Protein AF-A0A412DDD0-F1 (afdb_monomer)

Structure (mmCIF, N/CA/C/O backbone):
data_AF-A0A412DDD0-F1
#
_entry.id   AF-A0A412DDD0-F1
#
loop_
_atom_site.group_PDB
_atom_site.id
_atom_site.type_symbol
_atom_site.label_atom_id
_atom_site.label_alt_id
_atom_site.label_comp_id
_atom_site.label_asym_id
_atom_site.label_entity_id
_atom_site.label_seq_id
_atom_site.pdbx_PDB_ins_code
_atom_site.Cartn_x
_atom_site.Cartn_y
_atom_site.Cartn_z
_atom_site.occupancy
_atom_site.B_iso_or_equiv
_atom_site.auth_seq_id
_atom_site.auth_comp_id
_atom_site.auth_asym_id
_atom_site.auth_atom_id
_atom_site.pdbx_PDB_model_num
ATOM 1 N N . MET A 1 1 ? -7.665 10.864 29.133 1.00 60.38 1 MET A N 1
ATOM 2 C CA . MET A 1 1 ? -7.792 9.431 29.488 1.00 60.38 1 MET A CA 1
ATOM 3 C C . MET A 1 1 ? -9.131 8.793 29.105 1.00 60.38 1 MET A C 1
ATOM 5 O O . MET A 1 1 ? -9.095 7.724 28.511 1.00 60.38 1 MET A O 1
ATOM 9 N N . ASP A 1 2 ? -10.292 9.419 29.337 1.00 82.56 2 ASP A N 1
ATOM 10 C CA . ASP A 1 2 ? -11.601 8.777 29.057 1.00 82.56 2 ASP A CA 1
ATOM 11 C C . ASP A 1 2 ? -11.844 8.321 27.612 1.00 82.56 2 ASP A C 1
ATOM 13 O O . ASP A 1 2 ? -12.465 7.280 27.392 1.00 82.56 2 ASP A O 1
ATOM 17 N N . ILE A 1 3 ? -11.364 9.082 26.621 1.00 84.19 3 ILE A N 1
ATOM 18 C CA . ILE A 1 3 ? -11.463 8.693 25.205 1.00 84.19 3 ILE A CA 1
ATOM 19 C C . ILE A 1 3 ? -10.657 7.431 24.925 1.00 84.19 3 ILE A C 1
ATOM 21 O O . ILE A 1 3 ? -11.185 6.517 24.308 1.00 84.19 3 ILE A O 1
ATOM 25 N N . LEU A 1 4 ? -9.430 7.342 25.439 1.00 87.12 4 LEU A N 1
ATOM 26 C CA . LEU A 1 4 ? -8.540 6.211 25.199 1.00 87.12 4 LEU A CA 1
ATOM 27 C C . LEU A 1 4 ? -9.128 4.915 25.772 1.00 87.12 4 LEU A C 1
ATOM 29 O O . LEU A 1 4 ? -9.184 3.903 25.081 1.00 87.12 4 LEU A O 1
ATOM 33 N N . LYS A 1 5 ? -9.663 4.971 27.000 1.00 88.69 5 LYS A N 1
ATOM 34 C CA . LYS A 1 5 ? -10.304 3.822 27.657 1.00 88.69 5 LYS A CA 1
ATOM 35 C C . LYS A 1 5 ? -11.548 3.344 26.901 1.00 88.69 5 LYS A C 1
ATOM 37 O O . LYS A 1 5 ? -11.733 2.144 26.714 1.00 88.69 5 LYS A O 1
ATOM 42 N N . LYS A 1 6 ? -12.402 4.271 26.449 1.00 88.44 6 LYS A N 1
ATOM 43 C CA . LYS A 1 6 ? -13.604 3.934 25.665 1.00 88.44 6 LYS A CA 1
ATOM 44 C C . LYS A 1 6 ? -13.240 3.394 24.285 1.00 88.44 6 LYS A C 1
ATOM 46 O O . LYS A 1 6 ? -13.781 2.368 23.890 1.00 88.44 6 LYS A O 1
ATOM 51 N N . LEU A 1 7 ? -12.323 4.059 23.585 1.00 89.69 7 LEU A N 1
ATOM 52 C CA . LEU A 1 7 ? -11.859 3.662 22.259 1.00 89.69 7 LEU A CA 1
ATOM 53 C C . LEU A 1 7 ? -11.236 2.266 22.298 1.00 89.69 7 LEU A C 1
ATOM 55 O O . LEU A 1 7 ? -11.642 1.418 21.518 1.00 89.69 7 LEU A O 1
ATOM 59 N N . SER A 1 8 ? -10.348 1.998 23.259 1.00 90.88 8 SER A N 1
ATOM 60 C CA . SER A 1 8 ? -9.740 0.677 23.456 1.00 90.88 8 SER A CA 1
ATOM 61 C C . SER A 1 8 ? -10.787 -0.404 23.748 1.00 90.88 8 SER A C 1
ATOM 63 O O . SER A 1 8 ? -10.778 -1.451 23.105 1.00 90.88 8 SER A O 1
ATOM 65 N N . LYS A 1 9 ? -11.754 -0.138 24.639 1.00 91.94 9 LYS A N 1
ATOM 66 C CA . LYS A 1 9 ? -12.831 -1.096 24.934 1.00 91.94 9 LYS A CA 1
ATOM 67 C C . LYS A 1 9 ? -13.661 -1.433 23.693 1.00 91.94 9 LYS A C 1
ATOM 69 O O . LYS A 1 9 ? -13.919 -2.605 23.439 1.00 91.94 9 LYS A O 1
ATOM 74 N N . TYR A 1 10 ? -14.099 -0.420 22.943 1.00 90.19 10 TYR A N 1
ATOM 75 C CA . TYR A 1 10 ? -14.884 -0.650 21.730 1.00 90.19 10 TYR A CA 1
ATOM 76 C C . TYR A 1 10 ? -14.056 -1.332 20.644 1.00 90.19 10 TYR A C 1
ATOM 78 O O . TYR A 1 10 ? -14.578 -2.227 19.996 1.00 90.19 10 TYR A O 1
ATOM 86 N N . PHE A 1 11 ? -12.779 -0.972 20.513 1.00 92.12 11 PHE A N 1
ATOM 87 C CA . PHE A 1 11 ? -11.848 -1.582 19.571 1.00 92.12 11 PHE A CA 1
ATOM 88 C C . PHE A 1 11 ? -11.669 -3.079 19.815 1.00 92.12 11 PHE A C 1
ATOM 90 O O . PHE A 1 11 ? -11.776 -3.847 18.873 1.00 92.12 11 PHE A O 1
ATOM 97 N N . ILE A 1 12 ? -11.469 -3.521 21.061 1.00 92.50 12 ILE A N 1
ATOM 98 C CA . ILE A 1 12 ? -11.308 -4.955 21.364 1.00 92.50 12 ILE A CA 1
ATOM 99 C C . ILE A 1 12 ? -12.557 -5.747 20.949 1.00 92.50 12 ILE A C 1
ATOM 101 O O . ILE A 1 12 ? -12.449 -6.806 20.336 1.00 92.50 12 ILE A O 1
ATOM 105 N N . ILE A 1 13 ? -13.746 -5.213 21.246 1.00 89.44 13 ILE A N 1
ATOM 106 C CA . ILE A 1 13 ? -15.019 -5.863 20.908 1.00 89.44 13 ILE A CA 1
ATOM 107 C C . ILE A 1 13 ? -15.214 -5.908 19.387 1.00 89.44 13 ILE A C 1
ATOM 109 O O . ILE A 1 13 ? -15.541 -6.959 18.840 1.00 89.44 13 ILE A O 1
ATOM 113 N N . THR A 1 14 ? -15.014 -4.783 18.693 1.00 88.12 14 THR A N 1
ATOM 114 C CA . THR A 1 14 ? -15.200 -4.717 17.237 1.00 88.12 14 THR A CA 1
ATOM 115 C C . THR A 1 14 ? -14.151 -5.538 16.501 1.00 88.12 14 THR A C 1
ATOM 117 O O . THR A 1 14 ? -14.492 -6.188 15.520 1.00 88.12 14 THR A O 1
ATOM 120 N N . LEU A 1 15 ? -12.908 -5.571 16.984 1.00 91.19 15 LEU A N 1
ATOM 121 C CA . LEU A 1 15 ? -11.837 -6.386 16.422 1.00 91.19 15 LEU A CA 1
ATOM 122 C C . LEU A 1 15 ? -12.179 -7.872 16.488 1.00 91.19 15 LEU A C 1
ATOM 124 O O . LEU A 1 15 ? -12.054 -8.546 15.475 1.00 91.19 15 LEU A O 1
ATOM 128 N N . ALA A 1 16 ? -12.651 -8.372 17.634 1.00 89.94 16 ALA A N 1
ATOM 129 C CA . ALA A 1 16 ? -13.013 -9.781 17.777 1.00 89.94 16 ALA A CA 1
ATOM 130 C C . ALA A 1 16 ? -14.110 -10.195 16.781 1.00 89.94 16 ALA A C 1
ATOM 132 O O . ALA A 1 16 ? -13.972 -11.203 16.092 1.00 89.94 16 ALA A O 1
ATOM 133 N N . ILE A 1 17 ? -15.166 -9.384 16.656 1.00 85.94 17 ILE A N 1
ATOM 134 C CA . ILE A 1 17 ? -16.273 -9.650 15.725 1.00 85.94 17 ILE A CA 1
ATOM 135 C C . ILE A 1 17 ? -15.779 -9.597 14.275 1.00 85.94 17 ILE A C 1
ATOM 137 O O . ILE A 1 17 ? -15.996 -10.536 13.512 1.00 85.94 17 ILE A O 1
ATOM 141 N N . MET A 1 18 ? -15.081 -8.520 13.901 1.00 84.81 18 MET A N 1
ATOM 142 C CA . MET A 1 18 ? -14.591 -8.335 12.535 1.00 84.81 18 MET A CA 1
ATOM 143 C C . MET A 1 18 ? -13.587 -9.411 12.142 1.00 84.81 18 MET A C 1
ATOM 145 O O . MET A 1 18 ? -13.627 -9.869 11.005 1.00 84.81 18 MET A O 1
ATOM 149 N N . PHE A 1 19 ? -12.734 -9.845 13.068 1.00 85.38 19 PHE A N 1
ATOM 150 C CA . PHE A 1 19 ? -11.767 -10.905 12.825 1.00 85.38 19 PHE A CA 1
ATOM 151 C C . PHE A 1 19 ? -12.454 -12.233 12.521 1.00 85.38 19 PHE A C 1
ATOM 153 O O . PHE A 1 19 ? -12.157 -12.837 11.495 1.00 85.38 19 PHE A O 1
ATOM 160 N N . VAL A 1 20 ? -13.422 -12.650 13.345 1.00 84.56 20 VAL A N 1
ATOM 161 C CA . VAL A 1 20 ? -14.168 -13.897 13.116 1.00 84.56 20 VAL A CA 1
ATOM 162 C C . VAL A 1 20 ? -14.930 -13.840 11.791 1.00 84.56 20 VAL A C 1
ATOM 164 O O . VAL A 1 20 ? -14.813 -14.759 10.984 1.00 84.56 20 VAL A O 1
ATOM 167 N N . CYS A 1 21 ? -15.653 -12.749 11.519 1.00 79.06 21 CYS A N 1
ATOM 168 C CA . CYS A 1 21 ? -16.382 -12.594 10.258 1.00 79.06 21 CYS A CA 1
ATOM 169 C C . CYS A 1 21 ? -15.445 -12.609 9.042 1.00 79.06 21 CYS A C 1
ATOM 171 O O . CYS A 1 21 ? -15.710 -1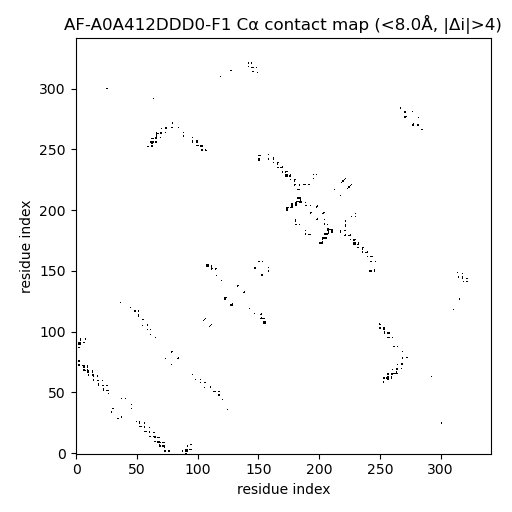3.315 8.071 1.00 79.06 21 CYS A O 1
ATOM 173 N N . SER A 1 22 ? -14.337 -11.865 9.103 1.00 76.75 22 SER A N 1
ATOM 174 C CA . SER A 1 22 ? -13.354 -11.792 8.016 1.00 76.75 22 SER A CA 1
ATOM 175 C C . SER A 1 22 ? -12.700 -13.145 7.764 1.00 76.75 22 SER A C 1
ATOM 177 O O . SER A 1 22 ? -12.549 -13.550 6.614 1.00 76.75 22 SER A O 1
ATOM 179 N N . PHE A 1 23 ? -12.349 -13.857 8.834 1.00 79.00 23 PHE A N 1
ATOM 180 C CA . PHE A 1 23 ? -11.727 -15.169 8.757 1.00 79.00 23 PHE A CA 1
ATOM 181 C C . PHE A 1 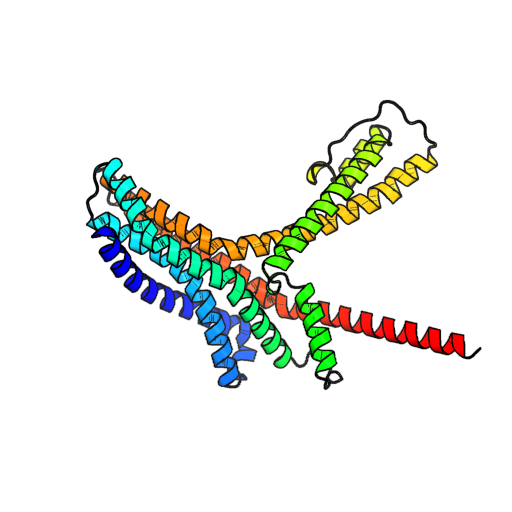23 ? -12.667 -16.204 8.135 1.00 79.00 23 PHE A C 1
ATOM 183 O O . PHE A 1 23 ? -12.265 -16.891 7.204 1.00 79.00 23 PHE A O 1
ATOM 190 N N . VAL A 1 24 ? -13.931 -16.271 8.569 1.00 79.81 24 VAL A N 1
ATOM 191 C CA . VAL A 1 24 ? -14.921 -17.202 7.998 1.00 79.81 24 VAL A CA 1
ATOM 192 C C . VAL A 1 24 ? -15.129 -16.946 6.503 1.00 79.81 24 VAL A C 1
ATOM 194 O O . VAL A 1 24 ? -15.133 -17.892 5.720 1.00 79.81 24 VAL A O 1
ATOM 197 N N . VAL A 1 25 ? -15.243 -15.680 6.087 1.00 74.94 25 VAL A N 1
ATOM 198 C CA . VAL A 1 25 ? -15.395 -15.322 4.665 1.00 74.94 25 VAL A CA 1
ATOM 199 C C . VAL A 1 25 ? -14.156 -15.700 3.852 1.00 74.94 25 VAL A C 1
ATOM 201 O O . VAL A 1 25 ? -14.290 -16.193 2.733 1.00 74.94 25 VAL A O 1
ATOM 204 N N . LEU A 1 26 ? -12.956 -15.471 4.394 1.00 71.69 26 LEU A N 1
ATOM 205 C CA . LEU A 1 26 ? -11.709 -15.871 3.743 1.00 71.69 26 LEU A CA 1
ATOM 206 C C . LEU A 1 26 ? -11.630 -17.389 3.597 1.00 71.69 26 LEU A C 1
ATOM 208 O O . LEU A 1 26 ? -11.338 -17.853 2.503 1.00 71.69 26 LEU A O 1
ATOM 212 N N . VAL A 1 27 ? -11.948 -18.150 4.646 1.00 74.62 27 VAL A N 1
ATOM 213 C CA . VAL A 1 27 ? -11.945 -19.619 4.616 1.00 74.62 27 VAL A CA 1
ATOM 214 C C . VAL A 1 27 ? -12.963 -20.167 3.615 1.00 74.62 27 VAL A C 1
ATOM 216 O O . VAL A 1 27 ? -12.589 -20.997 2.795 1.00 74.62 27 VAL A O 1
ATOM 219 N N . ASP A 1 28 ? -14.211 -19.684 3.617 1.00 71.94 28 ASP A N 1
ATOM 220 C CA . ASP A 1 28 ? -15.244 -20.120 2.658 1.00 71.94 28 ASP A CA 1
ATOM 221 C C . ASP A 1 28 ? -14.821 -19.855 1.207 1.00 71.94 28 ASP A C 1
ATOM 223 O O . ASP A 1 28 ? -14.898 -20.734 0.346 1.00 71.94 28 ASP A O 1
ATOM 227 N N . LYS A 1 29 ? -14.317 -18.648 0.929 1.00 66.69 29 LYS A N 1
ATOM 228 C CA . LYS A 1 29 ? -13.834 -18.304 -0.411 1.00 66.69 29 LYS A CA 1
ATOM 229 C C . LYS A 1 29 ? -12.614 -19.127 -0.811 1.00 66.69 29 LYS A C 1
ATOM 231 O O . LYS A 1 29 ? -12.527 -19.531 -1.966 1.00 66.69 29 LYS A O 1
ATOM 236 N N . PHE A 1 30 ? -11.699 -19.394 0.117 1.00 65.94 30 PHE A N 1
ATOM 237 C CA . PHE A 1 30 ? -10.539 -20.243 -0.145 1.00 65.94 30 PHE A CA 1
ATOM 238 C C . PHE A 1 30 ? -10.936 -21.681 -0.446 1.00 65.94 30 PHE A C 1
ATOM 240 O O . PHE A 1 30 ? -10.489 -22.232 -1.448 1.00 65.94 30 PHE A O 1
ATOM 247 N N . HIS A 1 31 ? -11.827 -22.257 0.358 1.00 67.88 31 HIS A N 1
ATOM 248 C CA . HIS A 1 31 ? -12.319 -23.613 0.154 1.00 67.88 31 HIS A CA 1
ATOM 249 C C . HIS A 1 31 ? -12.984 -23.780 -1.223 1.00 67.88 31 HIS A C 1
ATOM 251 O O . HIS A 1 31 ? -12.801 -24.799 -1.877 1.00 67.88 31 HIS A O 1
ATOM 257 N N . LYS A 1 32 ? -13.670 -22.745 -1.727 1.00 66.94 32 LYS A N 1
ATOM 258 C CA . LYS A 1 32 ? -14.250 -22.741 -3.084 1.00 66.94 32 LYS A CA 1
ATOM 259 C C . LYS A 1 32 ? -13.220 -22.691 -4.216 1.00 66.94 32 LYS A C 1
ATOM 261 O O . LYS A 1 32 ? -13.525 -23.131 -5.319 1.00 66.94 32 LYS A O 1
ATOM 266 N N . ILE A 1 33 ? -12.042 -22.114 -3.988 1.00 63.19 33 ILE A N 1
ATOM 267 C CA . ILE A 1 33 ? -11.000 -21.951 -5.018 1.00 63.19 33 ILE A CA 1
ATOM 268 C C . ILE A 1 33 ? -10.045 -23.143 -5.034 1.00 63.19 33 ILE A C 1
ATOM 270 O O . ILE A 1 33 ? -9.558 -23.526 -6.093 1.00 63.19 33 ILE A O 1
ATOM 274 N N . GLU A 1 34 ? -9.771 -23.709 -3.863 1.00 61.00 34 GLU A N 1
ATOM 275 C CA . GLU A 1 34 ? -8.776 -24.761 -3.649 1.00 61.00 34 GLU A CA 1
ATOM 276 C C . GLU A 1 34 ? -9.429 -26.072 -3.186 1.00 61.00 34 GLU A C 1
ATOM 278 O O . GLU A 1 34 ? -8.826 -26.828 -2.427 1.00 61.00 34 GLU A O 1
ATOM 283 N N . TYR A 1 35 ? -10.658 -26.334 -3.649 1.00 55.06 35 TYR A N 1
ATOM 284 C CA . TYR A 1 35 ? -11.477 -27.486 -3.252 1.00 55.06 35 TYR A CA 1
ATOM 285 C C . TYR A 1 35 ? -10.712 -28.818 -3.370 1.00 55.06 35 TYR A C 1
ATOM 287 O O . TYR A 1 35 ? -10.656 -29.575 -2.407 1.00 55.06 35 TYR A O 1
ATOM 295 N N . ASP A 1 36 ? -10.000 -29.032 -4.482 1.00 54.03 36 ASP A N 1
ATOM 296 C CA . ASP A 1 36 ? -9.213 -30.253 -4.729 1.00 54.03 36 ASP A CA 1
ATOM 297 C C . ASP A 1 36 ? -7.928 -30.362 -3.881 1.00 54.03 36 ASP A C 1
ATOM 299 O O . ASP A 1 36 ? -7.356 -31.442 -3.750 1.00 54.03 36 ASP A O 1
ATOM 303 N N . VAL A 1 37 ? -7.443 -29.254 -3.308 1.00 53.94 37 VAL A N 1
ATOM 304 C CA . VAL A 1 37 ? -6.172 -29.198 -2.556 1.00 53.94 37 VAL A CA 1
ATOM 305 C C . VAL A 1 37 ? -6.408 -29.337 -1.051 1.00 53.94 37 VAL A C 1
ATOM 307 O O . VAL A 1 37 ? -5.563 -29.883 -0.343 1.00 53.94 37 VAL A O 1
ATOM 310 N N . PHE A 1 38 ? -7.548 -28.858 -0.545 1.00 52.50 38 PHE A N 1
ATOM 311 C CA . PHE A 1 38 ? -7.829 -28.817 0.893 1.00 52.50 38 PHE A CA 1
ATOM 312 C C . PHE A 1 38 ? -8.138 -30.192 1.499 1.00 52.50 38 PHE A C 1
ATOM 314 O O . PHE A 1 38 ? -7.701 -30.457 2.618 1.00 52.50 38 PHE A O 1
ATOM 321 N N . ASP A 1 39 ? -8.830 -31.071 0.769 1.00 52.91 39 ASP A N 1
ATOM 322 C CA . ASP A 1 39 ? -9.224 -32.398 1.274 1.00 52.91 39 ASP A CA 1
ATOM 323 C C . ASP A 1 39 ? -8.063 -33.410 1.300 1.00 52.91 39 ASP A C 1
ATOM 325 O O . ASP A 1 39 ? -8.120 -34.410 2.015 1.00 52.91 39 ASP A O 1
ATOM 329 N N . VAL A 1 40 ? -6.979 -33.135 0.567 1.00 57.06 40 VAL A N 1
ATOM 330 C CA . VAL A 1 40 ? -5.786 -34.001 0.467 1.00 57.06 40 VAL A CA 1
ATOM 331 C C . VAL A 1 40 ? -4.639 -33.497 1.363 1.00 57.06 40 VAL A C 1
ATOM 333 O O . VAL A 1 40 ? -3.572 -34.105 1.450 1.00 57.06 40 VAL A O 1
ATOM 336 N N . LEU A 1 41 ? -4.833 -32.372 2.059 1.00 61.19 41 LEU A N 1
ATOM 337 C CA . LEU A 1 41 ? -3.765 -31.694 2.781 1.00 61.19 41 LEU A CA 1
ATOM 338 C C . LEU A 1 41 ? -3.490 -32.302 4.160 1.00 61.19 41 LEU A C 1
ATOM 340 O O . LEU A 1 41 ? -4.363 -32.342 5.023 1.00 61.19 41 LEU A O 1
ATOM 344 N N . GLU A 1 42 ? -2.234 -32.674 4.421 1.00 67.62 42 GLU A N 1
ATOM 345 C CA . GLU A 1 42 ? -1.788 -33.058 5.765 1.00 67.62 42 GLU A CA 1
ATOM 346 C C . GLU A 1 42 ? -2.135 -31.977 6.803 1.00 67.62 42 GLU A C 1
ATOM 348 O O . GLU A 1 42 ? -1.920 -30.780 6.579 1.00 67.62 42 GLU A O 1
ATOM 353 N N . THR A 1 43 ? -2.589 -32.398 7.987 1.00 70.25 43 THR A N 1
ATOM 354 C CA . THR A 1 43 ? -3.082 -31.526 9.069 1.00 70.25 43 THR A CA 1
ATOM 355 C C . THR A 1 43 ? -2.118 -30.386 9.419 1.00 70.25 43 THR A C 1
ATOM 357 O O . THR A 1 43 ? -2.536 -29.260 9.692 1.00 70.25 43 THR A O 1
ATOM 360 N N . TYR A 1 44 ? -0.808 -30.646 9.371 1.00 71.38 44 TYR A N 1
ATOM 361 C CA . TYR A 1 44 ? 0.230 -29.643 9.614 1.00 71.38 44 TYR A CA 1
ATOM 362 C C . TYR A 1 44 ? 0.300 -28.568 8.518 1.00 71.38 44 TYR A C 1
ATOM 364 O O . TYR A 1 44 ? 0.441 -27.378 8.819 1.00 71.38 44 TYR A O 1
ATOM 372 N N . LYS A 1 45 ? 0.180 -28.964 7.246 1.00 69.75 45 LYS A N 1
ATOM 373 C CA . LYS A 1 45 ? 0.160 -28.035 6.112 1.00 69.75 45 LYS A CA 1
ATOM 374 C C . LYS A 1 45 ? -1.126 -27.209 6.155 1.00 69.75 45 LYS A C 1
ATOM 376 O O . LYS A 1 45 ? -1.035 -25.987 6.117 1.00 69.75 45 LYS A O 1
ATOM 381 N N . ALA A 1 46 ? -2.284 -27.826 6.393 1.00 70.75 46 ALA A N 1
ATOM 382 C CA . ALA A 1 46 ? -3.552 -27.109 6.568 1.00 70.75 46 ALA A CA 1
ATOM 383 C C . ALA A 1 46 ? -3.485 -26.048 7.682 1.00 70.75 46 ALA A C 1
ATOM 385 O O . ALA A 1 46 ? -3.888 -24.901 7.477 1.00 70.75 46 ALA A O 1
ATOM 386 N N . LEU A 1 47 ? -2.888 -26.376 8.834 1.00 74.56 47 LEU A N 1
ATOM 387 C CA . LEU A 1 47 ? -2.706 -25.422 9.933 1.00 74.56 47 LEU A CA 1
ATOM 388 C C . LEU A 1 47 ? -1.854 -24.208 9.523 1.00 74.56 47 LEU A C 1
ATOM 390 O O . LEU A 1 47 ? -2.195 -23.073 9.864 1.00 74.56 47 LEU A O 1
ATOM 394 N N . LYS A 1 48 ? -0.772 -24.417 8.757 1.00 75.44 48 LYS A N 1
ATOM 395 C CA . LYS A 1 48 ? 0.037 -23.312 8.210 1.00 75.44 48 LYS A CA 1
ATOM 396 C C . LYS A 1 48 ? -0.780 -22.408 7.290 1.00 75.44 48 LYS A C 1
ATOM 398 O O . LYS A 1 48 ? -0.660 -21.189 7.391 1.00 75.44 48 LYS A O 1
ATOM 403 N N . TYR A 1 49 ? -1.628 -22.979 6.437 1.00 72.81 49 TYR A N 1
ATOM 404 C CA . TYR A 1 49 ? -2.516 -22.203 5.566 1.00 72.81 49 TYR A CA 1
ATOM 405 C C . TYR A 1 49 ? -3.510 -21.365 6.366 1.00 72.81 49 TYR A C 1
ATOM 407 O O . TYR A 1 49 ? -3.629 -20.163 6.126 1.00 72.81 49 TYR A O 1
ATOM 415 N N . PHE A 1 50 ? -4.163 -21.953 7.370 1.00 77.19 50 PHE A N 1
ATOM 416 C CA . PHE A 1 50 ? -5.061 -21.204 8.249 1.00 77.19 50 PHE A CA 1
ATOM 417 C C . PHE A 1 50 ? -4.343 -20.079 8.990 1.00 77.19 50 PHE A C 1
ATOM 419 O O . PHE A 1 50 ? -4.908 -19.000 9.150 1.00 77.19 50 PHE A O 1
ATOM 426 N N . PHE A 1 51 ? -3.087 -20.283 9.392 1.00 79.38 51 PHE A N 1
ATOM 427 C CA . PHE A 1 51 ? -2.286 -19.223 9.996 1.00 79.38 51 PHE A CA 1
ATOM 428 C C . PHE A 1 51 ? -2.006 -18.077 9.005 1.00 79.38 51 PHE A C 1
ATOM 430 O O . PHE A 1 51 ? -2.143 -16.908 9.366 1.00 79.38 51 PHE A O 1
ATOM 437 N N . ILE A 1 52 ? -1.709 -18.383 7.735 1.00 76.44 52 ILE A N 1
ATOM 438 C CA . ILE A 1 52 ? -1.538 -17.378 6.666 1.00 76.44 52 ILE A CA 1
ATOM 439 C C . ILE A 1 52 ? -2.821 -16.575 6.423 1.00 76.44 52 ILE A C 1
ATOM 441 O O . ILE A 1 52 ? -2.787 -15.340 6.367 1.00 76.44 52 ILE A O 1
ATOM 445 N N . LEU A 1 53 ? -3.964 -17.254 6.345 1.00 76.69 53 LEU A N 1
ATOM 446 C CA . LEU A 1 53 ? -5.271 -16.609 6.204 1.00 76.69 53 LEU A CA 1
ATOM 447 C C . LEU A 1 53 ? -5.644 -15.791 7.446 1.00 76.69 53 LEU A C 1
ATOM 449 O O . LEU A 1 53 ? -6.183 -14.695 7.334 1.00 76.69 53 LEU A O 1
ATOM 453 N N . GLY A 1 54 ? -5.296 -16.277 8.636 1.00 80.88 54 GLY A N 1
ATOM 454 C CA . GLY A 1 54 ? -5.515 -15.574 9.896 1.00 80.88 54 GLY A CA 1
ATOM 455 C C . GLY A 1 54 ? -4.758 -14.251 9.956 1.00 80.88 54 GLY A C 1
ATOM 456 O O . GLY A 1 54 ? -5.343 -13.222 10.278 1.00 80.88 54 GLY A O 1
ATOM 457 N N . VAL A 1 55 ? -3.476 -14.241 9.587 1.00 80.62 55 VAL A N 1
ATOM 458 C CA . VAL A 1 55 ? -2.662 -13.014 9.601 1.00 80.62 55 VAL A CA 1
ATOM 459 C C . VAL A 1 55 ? -3.190 -11.974 8.607 1.00 80.62 55 VAL A C 1
ATOM 461 O O . VAL A 1 55 ? -3.271 -10.793 8.945 1.00 80.62 55 VAL A O 1
ATOM 464 N N . THR A 1 56 ? -3.598 -12.398 7.408 1.00 75.50 56 THR A N 1
ATOM 465 C CA . THR A 1 56 ? -4.177 -11.487 6.401 1.00 75.50 56 THR A CA 1
ATOM 466 C C . THR A 1 56 ? -5.546 -10.949 6.823 1.00 75.50 56 THR A C 1
ATOM 468 O O . THR A 1 56 ? -5.804 -9.752 6.700 1.00 75.50 56 THR A O 1
ATOM 471 N N . ALA A 1 57 ? -6.403 -11.791 7.408 1.00 80.44 57 ALA A N 1
ATOM 472 C CA . ALA A 1 57 ? -7.669 -11.359 7.997 1.00 80.44 57 ALA A CA 1
ATOM 473 C C . ALA A 1 57 ? -7.454 -10.365 9.149 1.00 80.44 57 ALA A C 1
ATOM 475 O O . ALA A 1 57 ? -8.240 -9.430 9.327 1.00 80.44 57 ALA A O 1
ATOM 476 N N . PHE A 1 58 ? -6.397 -10.560 9.939 1.00 83.69 58 PHE A N 1
ATOM 477 C CA . PHE A 1 58 ? -6.100 -9.755 11.115 1.00 83.69 58 PHE A CA 1
ATOM 478 C C . PHE A 1 58 ? -5.755 -8.304 10.760 1.00 83.69 58 PHE A C 1
ATOM 480 O O . PHE A 1 58 ? -6.364 -7.394 11.323 1.00 83.69 58 PHE A O 1
ATOM 487 N N . THR A 1 59 ? -4.840 -8.059 9.813 1.00 82.44 59 THR A N 1
ATOM 488 C CA . THR A 1 59 ? -4.432 -6.685 9.452 1.00 82.44 59 THR A CA 1
ATOM 489 C C . THR A 1 59 ? -5.596 -5.872 8.888 1.00 82.44 59 THR A C 1
ATOM 491 O O . THR A 1 59 ? -5.825 -4.737 9.320 1.00 82.44 59 THR A O 1
ATOM 494 N N . ALA A 1 60 ? -6.410 -6.485 8.026 1.00 79.88 60 ALA A N 1
ATOM 495 C CA . ALA A 1 60 ? -7.650 -5.893 7.536 1.00 79.88 60 ALA A CA 1
ATOM 496 C C . ALA A 1 60 ? -8.628 -5.593 8.691 1.00 79.88 60 ALA A C 1
ATOM 498 O O . ALA A 1 60 ? -9.133 -4.476 8.824 1.00 79.88 60 ALA A O 1
ATOM 499 N N . SER A 1 61 ? -8.841 -6.554 9.594 1.00 84.56 61 SER A N 1
ATOM 500 C CA . SER A 1 61 ? -9.758 -6.404 10.735 1.00 84.56 61 SER A CA 1
ATOM 501 C C . SER A 1 61 ? -9.348 -5.281 11.689 1.00 84.56 61 SER A C 1
ATOM 503 O O . SER A 1 61 ? -10.215 -4.577 12.211 1.00 84.56 61 SER A O 1
ATOM 505 N N . VAL A 1 62 ? -8.047 -5.052 11.894 1.00 87.06 62 VAL A N 1
ATOM 506 C CA . VAL A 1 62 ? -7.540 -3.927 12.699 1.00 87.06 62 VAL A CA 1
ATOM 507 C C . VAL A 1 62 ? -7.903 -2.588 12.054 1.00 87.06 62 VAL A C 1
ATOM 509 O O . VAL A 1 62 ? -8.431 -1.704 12.734 1.00 87.06 62 VAL A O 1
ATOM 512 N N . ALA A 1 63 ? -7.689 -2.447 10.743 1.00 82.25 63 ALA A N 1
ATOM 513 C CA . ALA A 1 63 ? -7.981 -1.207 10.024 1.00 82.25 63 ALA A CA 1
ATOM 514 C C . ALA A 1 63 ? -9.478 -0.859 10.035 1.00 82.25 63 ALA A C 1
ATOM 516 O O . ALA A 1 63 ? -9.847 0.311 10.069 1.00 82.25 63 ALA A O 1
ATOM 517 N N . TYR A 1 64 ? -10.353 -1.861 10.055 1.00 79.69 64 TYR A N 1
ATOM 518 C CA . TYR A 1 64 ? -11.798 -1.646 10.043 1.00 79.69 64 TYR A CA 1
ATOM 519 C C . TYR A 1 64 ? -12.415 -1.482 11.433 1.00 79.69 64 TYR A C 1
ATOM 521 O O . TYR A 1 64 ? -13.310 -0.657 11.643 1.00 79.69 64 TYR A O 1
ATOM 529 N N . SER A 1 65 ? -11.912 -2.227 12.415 1.00 86.75 65 SER A N 1
ATOM 530 C CA . SER A 1 65 ? -12.407 -2.170 13.792 1.00 86.75 65 SER A CA 1
ATOM 531 C C . SER A 1 65 ? -12.172 -0.810 14.450 1.00 86.75 65 SER A C 1
ATOM 533 O O . SER A 1 65 ? -13.016 -0.387 15.249 1.00 86.75 65 SER A O 1
ATOM 535 N N . ILE A 1 66 ? -11.098 -0.089 14.090 1.00 89.25 66 ILE A N 1
ATOM 536 C CA . ILE A 1 66 ? -10.802 1.241 14.646 1.00 89.25 66 ILE A CA 1
ATOM 537 C C . ILE A 1 66 ? -11.816 2.308 14.215 1.00 89.25 66 ILE A C 1
ATOM 539 O O . ILE A 1 66 ? -12.200 3.139 15.039 1.00 89.25 66 ILE A O 1
ATOM 543 N N . GLY A 1 67 ? -12.304 2.267 12.970 1.00 86.25 67 GLY A N 1
ATOM 544 C CA . GLY A 1 67 ? -13.324 3.201 12.485 1.00 86.25 67 GLY A CA 1
ATOM 545 C C . GLY A 1 67 ? -14.635 3.031 13.252 1.00 86.25 67 GLY A C 1
ATOM 546 O O . GLY A 1 67 ? -15.171 3.982 13.824 1.00 86.25 67 GLY A O 1
ATOM 547 N N . ILE A 1 68 ? -15.093 1.784 13.383 1.00 84.19 68 ILE A N 1
ATOM 548 C CA . ILE A 1 68 ? -16.303 1.449 14.146 1.00 84.19 68 ILE A CA 1
ATOM 549 C C . ILE A 1 68 ? -16.130 1.821 15.628 1.00 84.19 68 ILE A C 1
ATOM 551 O O . ILE A 1 68 ? -17.020 2.417 16.240 1.00 84.19 68 ILE A O 1
ATOM 555 N N . ALA A 1 69 ? -14.966 1.530 16.212 1.00 88.50 69 ALA A N 1
ATOM 556 C CA . ALA A 1 69 ? -14.668 1.894 17.592 1.00 88.50 69 ALA A CA 1
ATOM 557 C C . ALA A 1 69 ? -14.687 3.414 17.809 1.00 88.50 69 ALA A C 1
ATOM 559 O O . ALA A 1 69 ? -15.216 3.885 18.821 1.00 88.50 69 ALA A O 1
ATOM 560 N N . ALA A 1 70 ? -14.166 4.188 16.852 1.00 87.62 70 ALA A N 1
ATOM 561 C CA . ALA A 1 70 ? -14.199 5.644 16.883 1.00 87.62 70 ALA A CA 1
ATOM 562 C C . ALA A 1 70 ? -15.637 6.176 16.850 1.00 87.62 70 ALA A C 1
ATOM 564 O O . ALA A 1 70 ? -15.974 7.030 17.675 1.00 87.62 70 ALA A O 1
ATOM 565 N N . LEU A 1 71 ? -16.512 5.621 15.998 1.00 85.44 71 LEU A N 1
ATOM 566 C CA . LEU A 1 71 ? -17.935 5.987 15.972 1.00 85.44 71 LEU A CA 1
ATOM 567 C C . LEU A 1 71 ? -18.570 5.855 17.363 1.00 85.44 71 LEU A C 1
ATOM 569 O O . LEU A 1 71 ? -19.171 6.806 17.872 1.00 85.44 71 LEU A O 1
ATOM 573 N N . PHE A 1 72 ? -18.398 4.705 18.022 1.00 84.38 72 PHE A N 1
ATOM 574 C CA . PHE A 1 72 ? -18.983 4.467 19.344 1.00 84.38 72 PHE A CA 1
ATOM 575 C C . PHE A 1 72 ? -18.355 5.326 20.447 1.00 84.38 72 PHE A C 1
ATOM 577 O O . PHE A 1 72 ? -19.074 5.889 21.284 1.00 84.38 72 PHE A O 1
ATOM 584 N N . ALA A 1 73 ? -17.028 5.463 20.449 1.00 86.50 73 ALA A N 1
ATOM 585 C CA . ALA A 1 73 ? -16.309 6.220 21.466 1.00 86.50 73 ALA A CA 1
ATOM 586 C C . ALA A 1 73 ? -16.687 7.710 21.439 1.00 86.50 73 ALA A C 1
ATOM 588 O O . ALA A 1 73 ? -17.036 8.278 22.481 1.00 86.50 73 ALA A O 1
ATOM 589 N N . PHE A 1 74 ? -16.688 8.331 20.257 1.00 84.25 74 PHE A N 1
ATOM 590 C CA . PHE A 1 74 ? -17.023 9.748 20.097 1.00 84.25 74 PHE A CA 1
ATOM 591 C C . PHE A 1 74 ? -18.514 10.027 20.311 1.00 84.25 74 PHE A C 1
ATOM 593 O O . PHE A 1 74 ? -18.855 11.035 20.936 1.00 84.25 74 PHE A O 1
ATOM 600 N N . ASN A 1 75 ? -19.404 9.107 19.921 1.00 83.62 75 ASN A N 1
ATOM 601 C CA . ASN A 1 75 ? -20.833 9.224 20.226 1.00 83.62 75 ASN A CA 1
ATOM 602 C C . ASN A 1 75 ? -21.081 9.342 21.747 1.00 83.62 75 ASN A C 1
ATOM 604 O O . ASN A 1 75 ? -21.839 10.199 22.216 1.00 83.62 75 ASN A O 1
ATOM 608 N N . LYS A 1 76 ? -20.376 8.527 22.546 1.00 81.38 76 LYS A N 1
ATOM 609 C CA . LYS A 1 76 ? -20.496 8.516 24.014 1.00 81.38 76 LYS A CA 1
ATOM 610 C C . LYS A 1 76 ? -19.830 9.699 24.717 1.00 81.38 76 LYS A C 1
ATOM 612 O O . LYS A 1 76 ? -20.176 9.961 25.867 1.00 81.38 76 LYS A O 1
ATOM 617 N N . LEU A 1 77 ? -18.874 10.385 24.094 1.00 77.88 77 LEU A N 1
ATOM 618 C CA . LEU A 1 77 ? -18.128 11.488 24.723 1.00 77.88 77 LEU A CA 1
ATOM 619 C C . LEU A 1 77 ? -18.836 12.837 24.676 1.00 77.88 77 LEU A C 1
ATOM 621 O O . LEU A 1 77 ? -18.422 13.761 25.362 1.00 77.88 77 LEU A O 1
ATOM 625 N N . LYS A 1 78 ? -19.916 12.939 23.905 1.00 76.44 78 LYS A N 1
ATOM 626 C CA . LYS A 1 78 ? -20.754 14.133 23.828 1.00 76.44 78 LYS A CA 1
ATOM 627 C C . LYS A 1 78 ? -20.040 15.446 23.474 1.00 76.44 78 LYS A C 1
ATOM 629 O O . LYS A 1 78 ? -20.494 16.505 23.884 1.00 76.44 78 LYS A O 1
ATOM 634 N N . VAL A 1 79 ? -18.995 15.375 22.654 1.00 76.62 79 VAL A N 1
ATOM 635 C CA . VAL A 1 79 ? -18.196 16.534 22.225 1.00 76.62 79 VAL A CA 1
ATOM 636 C C . VAL A 1 79 ? -19.043 17.537 21.431 1.00 76.62 79 VAL A C 1
ATOM 638 O O . VAL A 1 79 ? -19.694 17.140 20.466 1.00 76.62 79 VAL A O 1
ATOM 641 N N . GLN A 1 80 ? -19.041 18.818 21.821 1.00 75.62 80 GLN A N 1
ATOM 642 C CA . GLN A 1 80 ? -19.836 19.873 21.162 1.00 75.62 80 GLN A CA 1
ATOM 643 C C . GLN A 1 80 ? -18.978 20.939 20.465 1.00 75.62 80 GLN A C 1
ATOM 645 O O . GLN A 1 80 ? -19.394 21.504 19.451 1.00 75.62 80 GLN A O 1
ATOM 650 N N . THR A 1 81 ? -17.769 21.203 20.967 1.00 85.69 81 THR A N 1
ATOM 651 C CA . THR A 1 81 ? -16.888 22.242 20.416 1.00 85.69 81 THR A CA 1
ATOM 652 C C . THR A 1 81 ? -15.806 21.660 19.503 1.00 85.69 81 THR A C 1
ATOM 654 O O . THR A 1 81 ? -15.348 20.533 19.692 1.00 85.69 81 THR A O 1
ATOM 657 N N . TRP A 1 82 ? -15.360 22.447 18.516 1.00 84.81 82 TRP A N 1
ATOM 658 C CA . TRP A 1 82 ? -14.245 22.068 17.636 1.00 84.81 82 TRP A CA 1
ATOM 659 C C . TRP A 1 82 ? -12.938 21.870 18.414 1.00 84.81 82 TRP A C 1
ATOM 661 O O . TRP A 1 82 ? -12.204 20.921 18.153 1.00 84.81 82 TRP A O 1
ATOM 671 N N . LYS A 1 83 ? -12.674 22.718 19.416 1.00 89.00 83 LYS A N 1
ATOM 672 C CA . LYS A 1 83 ? -11.475 22.629 20.262 1.00 89.00 83 LYS A CA 1
ATOM 673 C C . LYS A 1 83 ? -11.417 21.306 21.030 1.00 89.00 83 LYS A C 1
ATOM 675 O O . LYS A 1 83 ? -10.390 20.629 21.024 1.00 89.00 83 LYS A O 1
ATOM 680 N N . GLU A 1 84 ? -12.521 20.909 21.659 1.00 86.69 84 GLU A N 1
ATOM 681 C CA . GLU A 1 84 ? -12.600 19.620 22.349 1.00 86.69 84 GLU A CA 1
ATOM 682 C C . GLU A 1 84 ? -12.493 18.449 21.374 1.00 86.69 84 GLU A C 1
ATOM 684 O O . GLU A 1 84 ? -11.837 17.459 21.691 1.00 86.69 84 GLU A O 1
ATOM 689 N N . PHE A 1 85 ? -13.093 18.562 20.187 1.00 88.56 85 PHE A N 1
ATOM 690 C CA . PHE A 1 85 ? -12.999 17.534 19.155 1.00 88.56 85 PHE A CA 1
ATOM 691 C C . PHE A 1 85 ? -11.554 17.281 18.741 1.00 88.56 85 PHE A C 1
ATOM 693 O O . PHE A 1 85 ? -11.103 16.143 18.843 1.00 88.56 85 PHE A O 1
ATOM 700 N N . VAL A 1 86 ? -10.805 18.325 18.378 1.00 90.19 86 VAL A N 1
ATOM 701 C CA . VAL A 1 86 ? -9.394 18.201 17.980 1.00 90.19 86 VAL A CA 1
ATOM 702 C C . VAL A 1 86 ? -8.552 17.613 19.114 1.00 90.19 86 VAL A C 1
ATOM 704 O O . VAL A 1 86 ? -7.761 16.700 18.889 1.00 90.19 86 VAL A O 1
ATOM 707 N N . CYS A 1 87 ? -8.773 18.050 20.357 1.00 89.81 87 CYS A N 1
ATOM 708 C CA . CYS A 1 87 ? -8.052 17.520 21.515 1.00 89.81 87 CYS A CA 1
ATOM 709 C C . CYS A 1 87 ? -8.338 16.021 21.753 1.00 89.81 87 CYS A C 1
ATOM 711 O O . CYS A 1 87 ? -7.420 15.228 21.988 1.00 89.81 87 CYS A O 1
ATOM 713 N N . LYS A 1 88 ? -9.605 15.593 21.654 1.00 90.00 88 LYS A N 1
ATOM 714 C CA . LYS A 1 88 ? -9.989 14.177 21.805 1.00 90.00 88 LYS A CA 1
ATOM 715 C C . LYS A 1 88 ? -9.530 13.329 20.619 1.00 90.00 88 LYS A C 1
ATOM 717 O O . LYS A 1 88 ? -9.106 12.197 20.844 1.00 90.00 88 LYS A O 1
ATOM 722 N N . LEU A 1 89 ? -9.562 13.878 19.404 1.00 90.69 89 LEU A N 1
ATOM 723 C CA . LEU A 1 89 ? -9.031 13.254 18.193 1.00 90.69 89 LEU A CA 1
ATOM 724 C C . LEU A 1 89 ? -7.535 12.978 18.342 1.00 90.69 89 LEU A C 1
ATOM 726 O O . LEU A 1 89 ? -7.121 11.830 18.186 1.00 90.69 89 LEU A O 1
ATOM 730 N N . GLY A 1 90 ? -6.760 13.987 18.750 1.00 90.94 90 GLY A N 1
ATOM 731 C CA . GLY A 1 90 ? -5.332 13.844 19.034 1.00 90.94 90 GLY A CA 1
ATOM 732 C C . GLY A 1 90 ? -5.048 12.836 20.149 1.00 90.94 90 GLY A C 1
ATOM 733 O O . GLY A 1 90 ? -4.160 12.003 20.021 1.00 90.94 90 GLY A O 1
ATOM 734 N N . THR A 1 91 ? -5.860 12.819 21.210 1.00 89.62 91 THR A N 1
ATOM 735 C CA . THR A 1 91 ? -5.699 11.828 22.290 1.00 89.62 91 THR A CA 1
ATOM 736 C C . THR A 1 91 ? -5.949 10.396 21.804 1.00 89.62 91 THR A C 1
ATOM 738 O O . THR A 1 91 ? -5.271 9.475 22.247 1.00 89.62 91 THR A O 1
ATOM 741 N N . GLY A 1 92 ? -6.924 10.176 20.917 1.00 88.69 92 GLY A N 1
ATOM 742 C CA . GLY A 1 92 ? -7.173 8.845 20.361 1.00 88.69 92 GLY A CA 1
ATOM 743 C C . GLY A 1 92 ? -6.078 8.384 19.396 1.00 88.69 92 GLY A C 1
ATOM 744 O O . GLY A 1 92 ? -5.848 7.180 19.298 1.00 88.69 92 GLY A O 1
ATOM 745 N N . LEU A 1 93 ? -5.322 9.308 18.783 1.00 92.56 93 LEU A N 1
ATOM 746 C CA . LEU A 1 93 ? -4.163 8.948 17.958 1.00 92.56 93 LEU A CA 1
ATOM 747 C C . LEU A 1 93 ? -3.078 8.199 18.746 1.00 92.56 93 LEU A C 1
ATOM 749 O O . LEU A 1 93 ? -2.373 7.388 18.156 1.00 92.56 93 LEU A O 1
ATOM 753 N N . LEU A 1 94 ? -3.002 8.366 20.072 1.00 92.06 94 LEU A N 1
ATOM 754 C CA . LEU A 1 94 ? -2.098 7.581 20.925 1.00 92.06 94 LEU A CA 1
ATOM 755 C C . LEU A 1 94 ? -2.351 6.064 20.849 1.00 92.06 94 LEU A C 1
ATOM 757 O O . LEU A 1 94 ? -1.440 5.292 21.122 1.00 92.06 94 LEU A O 1
ATOM 761 N N . LEU A 1 95 ? -3.561 5.628 20.475 1.00 89.62 95 LEU A N 1
ATOM 762 C CA . LEU A 1 95 ? -3.869 4.218 20.200 1.00 89.62 95 LEU A CA 1
ATOM 763 C C . LEU A 1 95 ? -3.645 3.856 18.724 1.00 89.62 95 LEU A C 1
ATOM 765 O O . LEU A 1 95 ? -3.187 2.763 18.408 1.00 89.62 95 LEU A O 1
ATOM 769 N N . VAL A 1 96 ? -3.973 4.777 17.820 1.00 91.25 96 VAL A N 1
ATOM 770 C CA . VAL A 1 96 ? -3.899 4.584 16.363 1.00 91.25 96 VAL A CA 1
ATOM 771 C C . VAL A 1 96 ? -2.451 4.427 15.900 1.00 91.25 96 VAL A C 1
ATOM 773 O O . VAL A 1 96 ? -2.171 3.559 15.082 1.00 91.25 96 VAL A O 1
ATOM 776 N N . ILE A 1 97 ? -1.521 5.211 16.452 1.00 92.88 97 ILE A N 1
ATOM 777 C CA . ILE A 1 97 ? -0.097 5.176 16.093 1.00 92.88 97 ILE A CA 1
ATOM 778 C C . ILE A 1 97 ? 0.521 3.783 16.318 1.00 92.88 97 ILE A C 1
ATOM 780 O O . ILE A 1 97 ? 1.023 3.215 15.345 1.00 92.88 97 ILE A O 1
ATOM 784 N N . PRO A 1 98 ? 0.469 3.173 17.520 1.00 92.19 98 PRO A N 1
ATOM 785 C CA . PRO A 1 98 ? 1.049 1.846 17.727 1.00 92.19 98 PRO A CA 1
ATOM 786 C C . PRO A 1 98 ? 0.339 0.756 16.915 1.00 92.19 98 PRO A C 1
ATOM 788 O O . PRO A 1 98 ? 1.003 -0.135 16.390 1.00 92.19 98 PRO A O 1
ATOM 791 N N . LEU A 1 99 ? -0.984 0.851 16.731 1.00 90.88 99 LEU A N 1
ATOM 792 C CA . LEU A 1 99 ? -1.719 -0.064 15.849 1.00 90.88 99 LEU A CA 1
ATOM 793 C C . LEU A 1 99 ? -1.258 0.060 14.393 1.00 90.88 99 LEU A C 1
ATOM 795 O O . LEU A 1 99 ? -1.073 -0.948 13.720 1.00 90.88 99 LEU A O 1
ATOM 799 N N . SER A 1 100 ? -1.018 1.281 13.916 1.00 91.12 100 SER A N 1
ATOM 800 C CA . SER A 1 100 ? -0.506 1.512 12.566 1.00 91.12 100 SER A CA 1
ATOM 801 C C . SER A 1 100 ? 0.905 0.963 12.391 1.00 91.12 100 SER A C 1
ATOM 803 O O . SER A 1 100 ? 1.186 0.371 11.358 1.00 91.12 100 SER A O 1
ATOM 805 N N . ALA A 1 101 ? 1.767 1.078 13.407 1.00 91.62 101 ALA A N 1
ATOM 806 C CA . ALA A 1 101 ? 3.108 0.506 13.376 1.00 91.62 101 ALA A CA 1
ATOM 807 C C . ALA A 1 101 ? 3.057 -1.030 13.327 1.00 91.62 101 ALA A C 1
ATOM 809 O O . ALA A 1 101 ? 3.820 -1.645 12.584 1.00 91.62 101 ALA A O 1
ATOM 810 N N . MET A 1 102 ? 2.122 -1.643 14.061 1.00 92.25 102 MET A N 1
ATOM 811 C CA . MET A 1 102 ? 1.881 -3.085 14.008 1.00 92.25 102 MET A CA 1
ATOM 812 C C . MET A 1 102 ? 1.401 -3.526 12.620 1.00 92.25 102 MET A C 1
ATOM 814 O O . MET A 1 102 ? 2.000 -4.423 12.035 1.00 92.25 102 MET A O 1
ATOM 818 N N . VAL A 1 103 ? 0.357 -2.889 12.076 1.00 89.50 103 VAL A N 1
ATOM 819 C CA . VAL A 1 103 ? -0.176 -3.208 10.738 1.00 89.50 103 VAL A CA 1
ATOM 820 C C . VAL A 1 103 ? 0.900 -3.010 9.675 1.00 89.50 103 VAL A C 1
ATOM 822 O O . VAL A 1 103 ? 1.121 -3.897 8.857 1.00 89.50 103 VAL A O 1
ATOM 825 N N . TYR A 1 104 ? 1.646 -1.909 9.753 1.00 88.56 104 TYR A N 1
ATOM 826 C CA . TYR A 1 104 ? 2.772 -1.635 8.873 1.00 88.56 104 TYR A CA 1
ATOM 827 C C . TYR A 1 104 ? 3.827 -2.742 8.924 1.00 88.56 104 TYR A C 1
ATOM 829 O O . TYR A 1 104 ? 4.299 -3.200 7.885 1.00 88.56 104 TYR A O 1
ATOM 837 N N . TYR A 1 105 ? 4.194 -3.200 10.124 1.00 89.06 105 TYR A N 1
ATOM 838 C CA . TYR A 1 105 ? 5.146 -4.293 10.285 1.00 89.06 105 TYR A CA 1
ATOM 839 C C . TYR A 1 105 ? 4.613 -5.603 9.687 1.00 89.06 105 TYR A C 1
ATOM 841 O O . TYR A 1 105 ? 5.330 -6.293 8.957 1.00 89.06 105 TYR A O 1
ATOM 849 N N . CYS A 1 106 ? 3.346 -5.928 9.947 1.00 85.94 106 CYS A N 1
ATOM 850 C CA . CYS A 1 106 ? 2.701 -7.109 9.388 1.00 85.94 106 CYS A CA 1
ATOM 851 C C . CYS A 1 106 ? 2.680 -7.071 7.853 1.00 85.94 106 CYS A C 1
ATOM 853 O O . CYS A 1 106 ? 3.103 -8.039 7.228 1.00 85.94 106 CYS A O 1
ATOM 855 N N . ASP A 1 107 ? 2.282 -5.959 7.238 1.00 85.25 107 ASP A N 1
ATOM 856 C CA . ASP A 1 107 ? 2.155 -5.855 5.779 1.00 85.25 107 ASP A CA 1
ATOM 857 C C . ASP A 1 107 ? 3.517 -5.788 5.060 1.00 85.25 107 ASP A C 1
ATOM 859 O O . ASP A 1 107 ? 3.673 -6.305 3.953 1.00 85.25 107 ASP A O 1
ATOM 863 N N . TRP A 1 108 ? 4.542 -5.184 5.672 1.00 85.69 108 TRP A N 1
ATOM 864 C CA . TRP A 1 108 ? 5.855 -5.035 5.030 1.00 85.69 108 TRP A CA 1
ATOM 865 C C . TRP A 1 108 ? 6.827 -6.187 5.275 1.00 85.69 108 TRP A C 1
ATOM 867 O O . TRP A 1 108 ? 7.702 -6.418 4.434 1.00 85.69 108 TRP A O 1
ATOM 877 N N . PHE A 1 109 ? 6.708 -6.890 6.403 1.00 84.88 109 PHE A N 1
ATOM 878 C CA . PHE A 1 109 ? 7.668 -7.925 6.801 1.00 84.88 109 PHE A CA 1
ATOM 879 C C . PHE A 1 109 ? 7.038 -9.306 6.911 1.00 84.88 109 PHE A C 1
ATOM 881 O O . PHE A 1 109 ? 7.596 -10.262 6.373 1.00 84.88 109 PHE A O 1
ATOM 888 N N . VAL A 1 110 ? 5.879 -9.420 7.561 1.00 83.88 110 VAL A N 1
ATOM 889 C CA . VAL A 1 110 ? 5.226 -10.721 7.761 1.00 83.88 110 VAL A CA 1
ATOM 890 C C . VAL A 1 110 ? 4.564 -11.182 6.465 1.00 83.88 110 VAL A C 1
ATOM 892 O O . VAL A 1 110 ? 4.803 -12.299 6.022 1.00 83.88 110 VAL A O 1
ATOM 895 N N . TYR A 1 111 ? 3.809 -10.318 5.789 1.00 81.50 111 TYR A N 1
ATOM 896 C CA . TYR A 1 111 ? 3.076 -10.661 4.571 1.00 81.50 111 TYR A CA 1
ATOM 897 C C . TYR A 1 111 ? 3.967 -11.256 3.461 1.00 81.50 111 TYR A C 1
ATOM 899 O O . TYR A 1 111 ? 3.631 -12.342 2.977 1.00 81.50 111 TYR A O 1
ATOM 907 N N . PRO A 1 112 ? 5.137 -10.679 3.106 1.00 81.00 112 PRO A N 1
ATOM 908 C CA . PRO A 1 112 ? 6.019 -11.292 2.111 1.00 81.00 112 PRO A CA 1
ATOM 909 C C . PRO A 1 112 ? 6.563 -12.659 2.539 1.00 81.00 112 PRO A C 1
ATOM 911 O O . PRO A 1 112 ? 6.706 -13.552 1.704 1.00 81.00 112 PRO A O 1
ATOM 914 N N . GLN A 1 113 ? 6.855 -12.854 3.831 1.00 80.50 113 GLN A N 1
ATOM 915 C CA . GLN A 1 113 ? 7.297 -14.152 4.356 1.00 80.50 113 GLN A CA 1
ATOM 916 C C . GLN A 1 113 ? 6.179 -15.194 4.268 1.00 80.50 113 GLN A C 1
ATOM 918 O O . GLN A 1 113 ? 6.413 -16.316 3.831 1.00 80.50 113 GLN A O 1
ATOM 923 N N . MET A 1 114 ? 4.952 -14.807 4.604 1.00 79.38 114 MET A N 1
ATOM 924 C CA . MET A 1 114 ? 3.792 -15.691 4.551 1.00 79.38 114 MET A CA 1
ATOM 925 C C . MET A 1 114 ? 3.434 -16.069 3.111 1.00 79.38 114 MET A C 1
ATOM 927 O O . MET A 1 114 ? 3.183 -17.238 2.830 1.00 79.38 114 MET A O 1
ATOM 931 N N . LYS A 1 115 ? 3.500 -15.120 2.168 1.00 77.44 115 LYS A N 1
ATOM 932 C CA . LYS A 1 115 ? 3.363 -15.412 0.732 1.00 77.44 115 LYS A CA 1
ATOM 933 C C . LYS A 1 115 ? 4.479 -16.325 0.222 1.00 77.44 115 LYS A C 1
ATOM 935 O O . LYS A 1 115 ? 4.211 -17.201 -0.593 1.00 77.44 115 LYS A O 1
ATOM 940 N N . LYS A 1 116 ? 5.710 -16.167 0.719 1.00 77.75 116 LYS A N 1
ATOM 941 C CA . LYS A 1 116 ? 6.840 -17.043 0.377 1.00 77.75 116 LYS A CA 1
ATOM 942 C C . LYS A 1 116 ? 6.568 -18.490 0.788 1.00 77.75 116 LYS A C 1
ATOM 944 O O . LYS A 1 116 ? 6.763 -19.390 -0.023 1.00 77.75 116 LYS A O 1
ATOM 949 N N . GLU A 1 117 ? 6.103 -18.700 2.017 1.00 74.12 117 GLU A N 1
ATOM 950 C CA . GLU A 1 117 ? 5.738 -20.031 2.510 1.00 74.12 117 GLU A CA 1
ATOM 951 C C . GLU A 1 117 ? 4.515 -20.596 1.780 1.00 74.12 117 GLU A C 1
ATOM 953 O O . GLU A 1 117 ? 4.524 -21.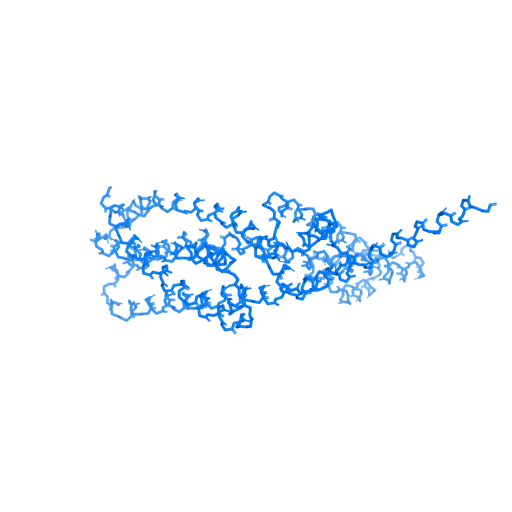767 1.420 1.00 74.12 117 GLU A O 1
ATOM 958 N N . TYR A 1 118 ? 3.510 -19.771 1.467 1.00 73.88 118 TYR A N 1
ATOM 959 C CA . TYR A 1 118 ? 2.369 -20.184 0.642 1.00 73.88 118 TYR A CA 1
ATOM 960 C C . TYR A 1 118 ? 2.814 -20.680 -0.746 1.00 73.88 118 TYR A C 1
ATOM 962 O O . TYR A 1 118 ? 2.401 -21.748 -1.188 1.00 73.88 118 TYR A O 1
ATOM 970 N N . VAL A 1 119 ? 3.684 -19.932 -1.437 1.00 72.81 119 VAL A N 1
ATOM 971 C CA . VAL A 1 119 ? 4.210 -20.327 -2.756 1.00 72.81 119 VAL A CA 1
ATOM 972 C C . VAL A 1 119 ? 5.025 -21.616 -2.653 1.00 72.81 119 VAL A C 1
ATOM 974 O O . VAL A 1 119 ? 4.874 -22.488 -3.503 1.00 72.81 119 VAL A O 1
ATOM 977 N N . ARG A 1 120 ? 5.848 -21.764 -1.606 1.00 72.25 120 ARG A N 1
ATOM 978 C CA . ARG A 1 120 ? 6.606 -22.996 -1.345 1.00 72.25 120 ARG A CA 1
ATOM 979 C C . ARG A 1 120 ? 5.677 -24.194 -1.162 1.00 72.25 120 ARG A C 1
ATOM 981 O O . ARG A 1 120 ? 5.850 -25.203 -1.830 1.00 72.25 120 ARG A O 1
ATOM 988 N N . LEU A 1 121 ? 4.668 -24.052 -0.308 1.00 70.75 121 LEU A N 1
ATOM 989 C CA . LEU A 1 121 ? 3.678 -25.093 -0.052 1.00 70.75 121 LEU A CA 1
ATOM 990 C C . LEU A 1 121 ? 2.931 -25.484 -1.331 1.00 70.75 121 LEU A C 1
ATOM 992 O O . LEU A 1 121 ? 2.771 -26.666 -1.612 1.00 70.75 121 LEU A O 1
ATOM 996 N N . LYS A 1 122 ? 2.553 -24.506 -2.158 1.00 69.25 122 LYS A N 1
ATOM 997 C CA . LYS A 1 122 ? 1.895 -24.761 -3.443 1.00 69.25 122 LYS A CA 1
ATOM 998 C C . LYS A 1 122 ? 2.796 -25.500 -4.433 1.00 69.25 122 LYS A C 1
ATOM 1000 O O . LYS A 1 122 ? 2.317 -26.370 -5.152 1.00 69.25 122 LYS A O 1
ATOM 1005 N N . LEU A 1 123 ? 4.088 -25.170 -4.461 1.00 67.50 123 LEU A N 1
ATOM 1006 C CA . LEU A 1 123 ? 5.088 -25.896 -5.249 1.00 67.50 123 LEU A CA 1
ATOM 1007 C C . LEU A 1 123 ? 5.269 -27.336 -4.764 1.00 67.50 123 LEU A C 1
ATOM 1009 O O . LEU A 1 123 ? 5.413 -28.217 -5.590 1.00 67.50 123 LEU A O 1
ATOM 1013 N N . GLU A 1 124 ? 5.244 -27.577 -3.453 1.00 65.81 124 GLU A N 1
ATOM 1014 C CA . GLU A 1 124 ? 5.332 -28.932 -2.887 1.00 65.81 124 GLU A CA 1
ATOM 1015 C C . GLU A 1 124 ? 4.082 -29.781 -3.165 1.00 65.81 124 GLU A C 1
ATOM 1017 O O . GLU A 1 124 ? 4.171 -31.001 -3.207 1.00 65.81 124 GLU A O 1
ATOM 1022 N N . MET A 1 125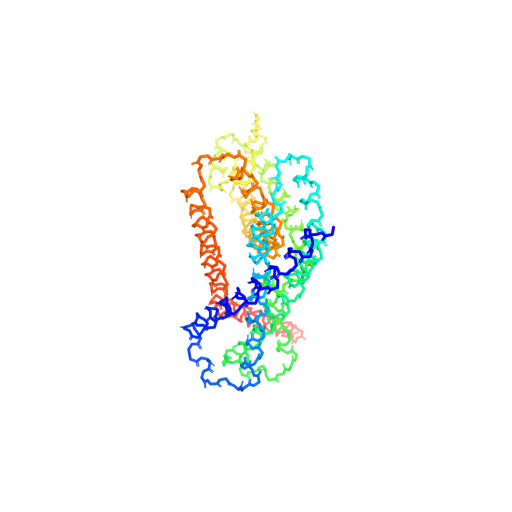 ? 2.910 -29.153 -3.299 1.00 61.00 125 MET A N 1
ATOM 1023 C CA . MET A 1 125 ? 1.632 -29.840 -3.545 1.00 61.00 125 MET A CA 1
ATOM 1024 C C . MET A 1 125 ? 1.361 -30.113 -5.019 1.00 61.00 125 MET A C 1
ATOM 1026 O O . MET A 1 125 ? 0.566 -30.986 -5.349 1.00 61.00 125 MET A O 1
ATOM 1030 N N . THR A 1 126 ? 1.965 -29.325 -5.902 1.00 58.16 126 THR A N 1
ATOM 1031 C CA . THR A 1 126 ? 1.813 -29.511 -7.338 1.00 58.16 126 THR A CA 1
ATOM 1032 C C . THR A 1 126 ? 2.995 -30.348 -7.809 1.00 58.16 126 THR A C 1
ATOM 1034 O O . THR A 1 126 ? 4.125 -29.888 -7.686 1.00 58.16 126 THR A O 1
ATOM 1037 N N . ASP A 1 127 ? 2.761 -31.505 -8.432 1.00 52.16 127 ASP A N 1
ATOM 1038 C CA . ASP A 1 127 ? 3.780 -32.349 -9.103 1.00 52.16 127 ASP A CA 1
ATOM 1039 C C . ASP A 1 127 ? 4.540 -31.628 -10.259 1.00 52.16 127 ASP A C 1
ATOM 1041 O O . ASP A 1 127 ? 5.212 -32.250 -11.077 1.00 52.16 127 ASP A O 1
ATOM 1045 N N . ASN A 1 128 ? 4.443 -30.296 -10.346 1.00 51.16 128 ASN A N 1
ATOM 1046 C CA . ASN A 1 128 ? 5.055 -29.420 -11.345 1.00 51.16 128 ASN A CA 1
ATOM 1047 C C . ASN A 1 128 ? 6.508 -29.036 -11.023 1.00 51.16 128 ASN A C 1
ATOM 1049 O O . ASN A 1 128 ? 7.106 -28.265 -11.774 1.00 51.16 128 ASN A O 1
ATOM 1053 N N . VAL A 1 129 ? 7.087 -29.518 -9.921 1.00 49.94 129 VAL A N 1
ATOM 1054 C CA . VAL A 1 129 ? 8.548 -29.533 -9.791 1.00 49.94 129 VAL A CA 1
ATOM 1055 C C . VAL A 1 129 ? 9.030 -30.679 -10.687 1.00 49.94 129 VAL A C 1
ATOM 1057 O O . VAL A 1 129 ? 8.624 -31.815 -10.439 1.00 49.94 129 VAL A O 1
ATOM 1060 N N . PRO A 1 130 ? 9.833 -30.434 -11.744 1.00 45.84 130 PRO A N 1
ATOM 1061 C CA . PRO A 1 130 ? 10.399 -31.522 -12.535 1.00 45.84 130 PRO A CA 1
ATOM 1062 C C . PRO A 1 130 ? 11.030 -32.549 -11.591 1.00 45.84 130 PRO A C 1
ATOM 1064 O O . PRO A 1 130 ? 11.841 -32.166 -10.749 1.00 45.84 130 PRO A O 1
ATOM 1067 N N . ARG A 1 131 ? 10.652 -33.831 -11.714 1.00 46.34 131 ARG A N 1
ATOM 1068 C CA . ARG A 1 131 ? 11.150 -34.935 -10.861 1.00 46.34 131 ARG A CA 1
ATOM 1069 C C . ARG A 1 131 ? 12.681 -35.038 -10.819 1.00 46.34 131 ARG A C 1
ATOM 1071 O O . ARG A 1 131 ? 13.216 -35.655 -9.913 1.00 46.34 131 ARG A O 1
ATOM 1078 N N . ASP A 1 132 ? 13.375 -34.388 -11.749 1.00 47.53 132 ASP A N 1
ATOM 1079 C CA . ASP A 1 132 ? 14.836 -34.309 -11.805 1.00 47.53 132 ASP A CA 1
ATOM 1080 C C . ASP A 1 132 ? 15.444 -33.274 -10.825 1.00 47.53 132 ASP A C 1
ATOM 1082 O O . ASP A 1 132 ? 16.663 -33.135 -10.743 1.00 47.53 132 ASP A O 1
ATOM 1086 N N . ILE A 1 133 ? 14.623 -32.542 -10.059 1.00 47.38 133 ILE A N 1
ATOM 1087 C CA . ILE A 1 133 ? 15.048 -31.613 -8.996 1.00 47.38 133 ILE A CA 1
ATOM 1088 C C . ILE A 1 133 ? 14.897 -32.289 -7.619 1.00 47.38 133 ILE A C 1
ATOM 1090 O O . ILE A 1 133 ? 14.298 -31.738 -6.699 1.00 47.38 133 ILE A O 1
ATOM 1094 N N . ASP A 1 134 ? 15.459 -33.487 -7.459 1.00 45.06 134 ASP A N 1
ATOM 1095 C CA . ASP A 1 134 ? 15.612 -34.129 -6.139 1.00 45.06 134 ASP A CA 1
ATOM 1096 C C . ASP A 1 134 ? 16.720 -33.466 -5.295 1.00 45.06 134 ASP A C 1
ATOM 1098 O O . ASP A 1 134 ? 16.859 -33.727 -4.099 1.00 45.06 134 ASP A O 1
ATOM 1102 N N . ASP A 1 135 ? 17.511 -32.571 -5.896 1.00 52.62 135 ASP A N 1
ATOM 1103 C CA . ASP A 1 135 ? 18.620 -31.909 -5.221 1.00 52.62 135 ASP A CA 1
ATOM 1104 C C . ASP A 1 135 ? 18.210 -30.535 -4.652 1.00 52.62 135 ASP A C 1
ATOM 1106 O O . ASP A 1 135 ? 17.779 -29.620 -5.367 1.00 52.62 135 ASP A O 1
ATOM 1110 N N . ASN A 1 136 ? 18.394 -30.356 -3.337 1.00 55.66 136 ASN A N 1
ATOM 1111 C CA . ASN A 1 136 ? 18.001 -29.161 -2.569 1.00 55.66 136 ASN A CA 1
ATOM 1112 C C . ASN A 1 136 ? 18.570 -27.855 -3.171 1.00 55.66 136 ASN A C 1
ATOM 1114 O O . ASN A 1 136 ? 17.995 -26.769 -3.055 1.00 55.66 136 ASN A O 1
ATOM 1118 N N . ARG A 1 137 ? 19.710 -27.952 -3.865 1.00 53.81 137 ARG A N 1
ATOM 1119 C CA . ARG A 1 137 ? 20.381 -26.827 -4.527 1.00 53.81 137 ARG A CA 1
ATOM 1120 C C . ARG A 1 137 ? 19.586 -26.280 -5.717 1.00 53.81 137 ARG A C 1
ATOM 1122 O O . ARG A 1 137 ? 19.480 -25.060 -5.865 1.00 53.81 137 ARG A O 1
ATOM 1129 N N . THR A 1 138 ? 19.000 -27.162 -6.519 1.00 53.34 138 THR A N 1
ATOM 1130 C CA . THR A 1 138 ? 18.249 -26.815 -7.733 1.00 53.34 138 THR A CA 1
ATOM 1131 C C . THR A 1 138 ? 16.871 -26.267 -7.365 1.00 53.34 138 THR A C 1
ATOM 1133 O O . THR A 1 138 ? 16.450 -25.246 -7.910 1.00 53.34 138 THR A O 1
ATOM 1136 N N . TYR A 1 139 ? 16.239 -26.819 -6.322 1.00 57.81 139 TYR A N 1
ATOM 1137 C CA . TYR A 1 139 ? 15.015 -26.260 -5.739 1.00 57.81 139 TYR A CA 1
ATOM 1138 C C . TYR A 1 139 ? 15.230 -24.831 -5.215 1.00 57.81 139 TYR A C 1
ATOM 1140 O O . TYR A 1 139 ? 14.430 -23.928 -5.470 1.00 57.81 139 TYR A O 1
ATOM 1148 N N . HIS A 1 140 ? 16.346 -24.581 -4.522 1.00 59.97 140 HIS A N 1
ATOM 1149 C CA . HIS A 1 140 ? 16.696 -23.242 -4.047 1.00 59.97 140 HIS A CA 1
ATOM 1150 C C . HIS A 1 140 ? 16.985 -22.251 -5.182 1.00 59.97 140 HIS A C 1
ATOM 1152 O O . HIS A 1 140 ? 16.566 -21.092 -5.094 1.00 59.97 140 HIS A O 1
ATOM 1158 N N . ALA A 1 141 ? 17.679 -22.677 -6.241 1.00 60.50 141 ALA A N 1
ATOM 1159 C CA . ALA A 1 141 ? 17.925 -21.849 -7.421 1.00 60.50 141 ALA A CA 1
ATOM 1160 C C . ALA A 1 141 ? 16.612 -21.487 -8.135 1.00 60.50 141 ALA A C 1
ATOM 1162 O O . ALA A 1 141 ? 16.381 -20.319 -8.457 1.00 60.50 141 ALA A O 1
ATOM 1163 N N . TYR A 1 142 ? 15.721 -22.466 -8.280 1.00 62.22 142 TYR A N 1
ATOM 1164 C CA . TYR A 1 142 ? 14.403 -22.311 -8.876 1.00 62.22 142 TYR A CA 1
ATOM 1165 C C . TYR A 1 142 ? 13.479 -21.394 -8.057 1.00 62.22 142 TYR A C 1
ATOM 1167 O O . TYR A 1 142 ? 12.897 -20.439 -8.567 1.00 62.22 142 TYR A O 1
ATOM 1175 N N . PHE A 1 143 ? 13.413 -21.587 -6.740 1.00 65.44 143 PHE A N 1
ATOM 1176 C CA . PHE A 1 143 ? 12.649 -20.699 -5.866 1.00 65.44 143 PHE A CA 1
ATOM 1177 C C . PHE A 1 143 ? 13.172 -19.252 -5.917 1.00 65.44 143 PHE A C 1
ATOM 1179 O O . PHE A 1 143 ? 12.404 -18.288 -5.848 1.00 65.44 143 PHE A O 1
ATOM 1186 N N . ASN A 1 144 ? 14.491 -19.078 -6.047 1.00 66.19 144 ASN A N 1
ATOM 1187 C CA . ASN A 1 144 ? 15.107 -17.760 -6.149 1.00 66.19 144 ASN A CA 1
ATOM 1188 C C . ASN A 1 144 ? 14.782 -17.042 -7.468 1.00 66.19 144 ASN A C 1
ATOM 1190 O O . ASN A 1 144 ? 14.675 -15.814 -7.440 1.00 66.19 144 ASN A O 1
ATOM 1194 N N . SER A 1 145 ? 14.584 -17.754 -8.585 1.00 64.56 145 SER A N 1
ATOM 1195 C CA . SER A 1 145 ? 14.122 -17.130 -9.833 1.00 64.56 145 SER A CA 1
ATOM 1196 C C . SER A 1 145 ? 12.672 -16.651 -9.698 1.00 64.56 145 SER A C 1
ATOM 1198 O O . SER A 1 145 ? 12.402 -15.472 -9.923 1.00 64.56 145 SER A O 1
ATOM 1200 N N . ILE A 1 146 ? 11.773 -17.491 -9.169 1.00 66.12 146 ILE A N 1
ATOM 1201 C CA . ILE A 1 146 ? 10.371 -17.123 -8.893 1.00 66.12 146 ILE A CA 1
ATOM 1202 C C . ILE A 1 146 ? 10.280 -15.901 -7.972 1.00 66.12 146 ILE A C 1
ATOM 1204 O O . ILE A 1 146 ? 9.501 -14.973 -8.211 1.00 66.12 146 ILE A O 1
ATOM 1208 N N . LYS A 1 147 ? 11.095 -15.875 -6.912 1.00 65.94 147 LYS A N 1
ATOM 1209 C CA . LYS A 1 147 ? 11.154 -14.765 -5.953 1.00 65.94 147 LYS A CA 1
ATOM 1210 C C . LYS A 1 147 ? 11.471 -13.424 -6.622 1.00 65.94 147 LYS A C 1
ATOM 1212 O O . LYS A 1 147 ? 11.031 -12.388 -6.127 1.00 65.94 147 LYS A O 1
ATOM 1217 N N . ASN A 1 148 ? 12.250 -13.427 -7.700 1.00 65.25 148 ASN A N 1
ATOM 1218 C CA . ASN A 1 148 ? 12.618 -12.209 -8.419 1.00 65.25 148 ASN A CA 1
ATOM 1219 C C . ASN A 1 148 ? 11.489 -11.707 -9.335 1.00 65.25 148 ASN A C 1
ATOM 1221 O O . ASN A 1 148 ? 11.369 -10.495 -9.526 1.00 65.25 148 ASN A O 1
ATOM 1225 N N . ASP A 1 149 ? 10.635 -12.613 -9.813 1.00 66.62 149 ASP A N 1
ATOM 1226 C CA . ASP A 1 149 ? 9.548 -12.317 -10.755 1.00 66.62 149 ASP A CA 1
ATOM 1227 C C . ASP A 1 149 ? 8.213 -11.970 -10.069 1.00 66.62 149 ASP A C 1
ATOM 1229 O O . ASP A 1 149 ? 7.328 -11.347 -10.679 1.00 66.62 149 ASP A O 1
ATOM 1233 N N . MET A 1 150 ? 8.061 -12.342 -8.791 1.00 76.50 150 MET A N 1
ATOM 1234 C CA . MET A 1 150 ? 6.882 -12.057 -7.968 1.00 76.50 150 MET A CA 1
ATOM 1235 C C . MET A 1 150 ? 7.124 -10.889 -6.994 1.00 76.50 150 MET A C 1
ATOM 1237 O O . MET A 1 150 ? 7.748 -11.083 -5.947 1.00 76.50 150 MET A O 1
ATOM 1241 N N . PRO A 1 151 ? 6.559 -9.692 -7.257 1.00 73.00 151 PRO A N 1
ATOM 1242 C CA . PRO A 1 151 ? 6.690 -8.518 -6.389 1.00 73.00 151 PRO A CA 1
ATOM 1243 C C . PRO A 1 151 ? 6.310 -8.787 -4.932 1.00 73.00 151 PRO A C 1
ATOM 1245 O O . PRO A 1 151 ? 6.994 -8.319 -4.018 1.00 73.00 151 PRO A O 1
ATOM 1248 N N . MET A 1 152 ? 5.273 -9.606 -4.716 1.00 76.25 152 MET A N 1
ATOM 1249 C CA . MET A 1 152 ? 4.748 -9.974 -3.397 1.00 76.25 152 MET A CA 1
ATOM 1250 C C . MET A 1 152 ? 5.775 -10.638 -2.464 1.00 76.25 152 MET A C 1
ATOM 1252 O O . MET A 1 152 ? 5.607 -10.622 -1.250 1.00 76.25 152 MET A O 1
ATOM 1256 N N . LEU A 1 153 ? 6.856 -11.198 -3.018 1.00 79.75 153 LEU A N 1
ATOM 1257 C CA . LEU A 1 153 ? 7.905 -11.904 -2.273 1.00 79.75 153 LEU A CA 1
ATOM 1258 C C . LEU A 1 153 ? 9.132 -11.026 -1.978 1.00 79.75 153 LEU A C 1
ATOM 1260 O O . LEU A 1 153 ? 10.055 -11.442 -1.268 1.00 79.75 153 LEU A O 1
ATOM 1264 N N . ILE A 1 154 ? 9.176 -9.820 -2.546 1.00 81.75 154 ILE A N 1
ATOM 1265 C CA . ILE A 1 154 ? 10.315 -8.909 -2.449 1.00 81.75 154 ILE A CA 1
ATOM 1266 C C . ILE A 1 154 ? 10.255 -8.147 -1.117 1.00 81.75 154 ILE A C 1
ATOM 1268 O O . ILE A 1 154 ? 9.196 -7.689 -0.691 1.00 81.75 154 ILE A O 1
ATOM 1272 N N . SER A 1 155 ? 11.402 -7.992 -0.449 1.00 84.31 155 SER A N 1
ATOM 1273 C CA . SER A 1 155 ? 11.511 -7.188 0.775 1.00 84.31 155 SER A CA 1
ATOM 1274 C C . SER A 1 155 ? 11.306 -5.698 0.494 1.00 84.31 155 SER A C 1
ATOM 1276 O O . SER A 1 155 ? 11.520 -5.241 -0.627 1.00 84.31 155 SER A O 1
ATOM 1278 N N . LYS A 1 156 ? 10.977 -4.910 1.527 1.00 85.00 156 LYS A N 1
ATOM 1279 C CA . LYS A 1 156 ? 10.836 -3.449 1.400 1.00 85.00 156 LYS A CA 1
ATOM 1280 C C . LYS A 1 156 ? 12.032 -2.795 0.705 1.00 85.00 156 LYS A C 1
ATOM 1282 O O . LYS A 1 156 ? 11.852 -2.112 -0.293 1.00 85.00 156 LYS A O 1
ATOM 1287 N N . ALA A 1 157 ? 13.243 -3.037 1.212 1.00 85.44 157 ALA A N 1
ATOM 1288 C CA . ALA A 1 157 ? 14.449 -2.375 0.715 1.00 85.44 157 ALA A CA 1
ATOM 1289 C C . ALA A 1 157 ? 14.687 -2.669 -0.772 1.00 85.44 157 ALA A C 1
ATOM 1291 O O . ALA A 1 157 ? 14.986 -1.768 -1.548 1.00 85.44 157 ALA A O 1
ATOM 1292 N N . ARG A 1 158 ? 14.486 -3.927 -1.179 1.00 85.69 158 ARG A N 1
ATOM 1293 C CA . ARG A 1 158 ? 14.668 -4.345 -2.568 1.00 85.69 158 ARG A CA 1
ATOM 1294 C C . ARG A 1 158 ? 13.551 -3.836 -3.477 1.00 85.69 158 ARG A C 1
ATOM 1296 O O . ARG A 1 158 ? 13.836 -3.496 -4.617 1.00 85.69 158 ARG A O 1
ATOM 1303 N N . LEU A 1 159 ? 12.312 -3.769 -2.987 1.00 86.19 159 LEU A N 1
ATOM 1304 C CA . LEU A 1 159 ? 11.190 -3.209 -3.739 1.00 86.19 159 LEU A CA 1
ATOM 1305 C C . LEU A 1 159 ? 11.417 -1.720 -4.012 1.00 86.19 159 LEU A C 1
ATOM 1307 O O . LEU A 1 159 ? 11.293 -1.295 -5.154 1.00 86.19 159 LEU A O 1
ATOM 1311 N N . THR A 1 160 ? 11.804 -0.954 -2.988 1.00 86.88 160 THR A N 1
ATOM 1312 C CA . THR A 1 160 ? 12.124 0.474 -3.121 1.00 86.88 160 THR A CA 1
ATOM 1313 C C . THR A 1 160 ? 13.309 0.691 -4.054 1.00 86.88 160 THR A C 1
ATOM 1315 O O . THR A 1 160 ? 13.178 1.434 -5.016 1.00 86.88 160 THR A O 1
ATOM 1318 N N . TYR A 1 161 ? 14.415 -0.031 -3.850 1.00 89.62 161 TYR A N 1
ATOM 1319 C CA . TYR A 1 161 ? 15.587 0.066 -4.723 1.00 89.62 161 TYR A CA 1
ATOM 1320 C C . TYR A 1 161 ? 15.255 -0.244 -6.188 1.00 89.62 161 TYR A C 1
ATOM 1322 O O . TYR A 1 161 ? 15.655 0.493 -7.082 1.00 89.62 161 TYR A O 1
ATOM 1330 N N . LYS A 1 162 ? 14.498 -1.320 -6.444 1.00 89.00 162 LYS A N 1
ATOM 1331 C CA . LYS A 1 162 ? 14.106 -1.697 -7.807 1.00 89.00 162 LYS A CA 1
ATOM 1332 C C . LYS A 1 162 ? 13.195 -0.643 -8.435 1.00 89.00 162 LYS A C 1
ATOM 1334 O O . LYS A 1 162 ? 13.360 -0.337 -9.607 1.00 89.00 162 LYS A O 1
ATOM 1339 N N . LEU A 1 163 ? 12.270 -0.072 -7.662 1.00 89.81 163 LEU A N 1
ATOM 1340 C CA . LEU A 1 163 ? 11.392 0.994 -8.135 1.00 89.81 163 LEU A CA 1
ATOM 1341 C C . LEU A 1 163 ? 12.181 2.259 -8.497 1.00 89.81 163 LEU A C 1
ATOM 1343 O O . LEU A 1 163 ? 11.945 2.819 -9.560 1.00 89.81 163 LEU A O 1
ATOM 1347 N N . ASP A 1 164 ? 13.120 2.681 -7.650 1.00 90.75 164 ASP A N 1
ATOM 1348 C CA . ASP A 1 164 ? 13.954 3.863 -7.906 1.00 90.75 164 ASP A CA 1
ATOM 1349 C C . ASP A 1 164 ? 14.884 3.635 -9.104 1.00 90.75 164 ASP A C 1
ATOM 1351 O O . ASP A 1 164 ? 14.985 4.482 -9.986 1.00 90.75 164 ASP A O 1
ATOM 1355 N N . SER A 1 165 ? 15.498 2.451 -9.194 1.00 92.19 165 SER A N 1
ATOM 1356 C CA . SER A 1 165 ? 16.336 2.076 -10.336 1.00 92.19 165 SER A CA 1
ATOM 1357 C C . SER A 1 165 ? 15.555 2.069 -11.650 1.00 92.19 165 SER A C 1
ATOM 1359 O O . SER A 1 165 ? 16.065 2.562 -12.651 1.00 92.19 165 SER A O 1
ATOM 1361 N N . LEU A 1 166 ? 14.340 1.511 -11.663 1.00 92.44 166 LEU A N 1
ATOM 1362 C CA . LEU A 1 166 ? 13.504 1.475 -12.864 1.00 92.44 166 LEU A CA 1
ATOM 1363 C C . LEU A 1 166 ? 12.993 2.863 -13.237 1.00 92.44 166 LEU A C 1
ATOM 1365 O O . LEU A 1 166 ? 12.929 3.166 -14.419 1.00 92.44 166 LEU A O 1
ATOM 1369 N N . LYS A 1 167 ? 12.662 3.715 -12.260 1.00 92.31 167 LYS A N 1
ATOM 1370 C CA . LYS A 1 167 ? 12.301 5.113 -12.533 1.00 92.31 167 LYS A CA 1
ATOM 1371 C C . LYS A 1 167 ? 13.445 5.861 -13.205 1.00 92.31 167 LYS A C 1
ATOM 1373 O O . LYS A 1 167 ? 13.223 6.446 -14.249 1.00 92.31 167 LYS A O 1
ATOM 1378 N N . ASN A 1 168 ? 14.667 5.742 -12.687 1.00 92.69 168 ASN A N 1
ATOM 1379 C CA . ASN A 1 168 ? 15.831 6.375 -13.310 1.00 92.69 168 ASN A CA 1
ATOM 1380 C C . ASN A 1 168 ? 16.081 5.859 -14.738 1.00 92.69 168 ASN A C 1
ATOM 1382 O O . ASN A 1 168 ? 16.437 6.637 -15.617 1.00 92.69 168 ASN A O 1
ATOM 1386 N N . ALA A 1 169 ? 15.905 4.553 -14.973 1.00 91.44 169 ALA A N 1
ATOM 1387 C CA . ALA A 1 169 ? 16.033 3.968 -16.308 1.00 91.44 169 ALA A CA 1
ATOM 1388 C C . ALA A 1 169 ? 14.925 4.453 -17.256 1.00 91.44 169 ALA A C 1
ATOM 1390 O O . ALA A 1 169 ? 15.204 4.792 -18.402 1.00 91.44 169 ALA A O 1
ATOM 1391 N N . PHE A 1 170 ? 13.686 4.530 -16.763 1.00 91.44 170 PHE A N 1
ATOM 1392 C CA . PHE A 1 170 ? 12.550 5.070 -17.502 1.00 91.44 170 PHE A CA 1
ATOM 1393 C C . PHE A 1 170 ? 12.794 6.528 -17.890 1.00 91.44 170 PHE A C 1
ATOM 1395 O O . PHE A 1 170 ? 12.689 6.848 -19.069 1.00 91.44 170 PHE A O 1
ATOM 1402 N N . ASP A 1 171 ? 13.197 7.366 -16.932 1.00 90.69 171 ASP A N 1
ATOM 1403 C CA . ASP A 1 171 ? 13.485 8.783 -17.154 1.00 90.69 171 ASP A CA 1
ATOM 1404 C C . ASP A 1 171 ? 14.588 8.946 -18.221 1.00 90.69 171 ASP A C 1
ATOM 1406 O O . ASP A 1 171 ? 14.406 9.664 -19.205 1.00 90.69 171 ASP A O 1
ATOM 1410 N N . ALA A 1 172 ? 15.680 8.175 -18.121 1.00 91.69 172 ALA A N 1
ATOM 1411 C CA . ALA A 1 172 ? 16.759 8.178 -19.113 1.00 91.69 172 ALA A CA 1
ATOM 1412 C C . ALA A 1 172 ? 16.304 7.724 -20.517 1.00 91.69 172 ALA A C 1
ATOM 1414 O O . ALA A 1 172 ? 16.722 8.302 -21.527 1.00 91.69 172 ALA A O 1
ATOM 1415 N N . ALA A 1 173 ? 15.441 6.707 -20.605 1.00 90.31 173 ALA A N 1
ATOM 1416 C CA . ALA A 1 173 ? 14.879 6.244 -21.873 1.00 90.31 173 ALA A CA 1
ATOM 1417 C C . ALA A 1 173 ? 13.938 7.294 -22.488 1.00 90.31 173 ALA A C 1
ATOM 1419 O O . ALA A 1 173 ? 13.993 7.542 -23.696 1.00 90.31 173 ALA A O 1
ATOM 1420 N N . THR A 1 174 ? 13.121 7.967 -21.671 1.00 90.62 174 THR A N 1
ATOM 1421 C CA . THR A 1 174 ? 12.237 9.050 -22.127 1.00 90.62 174 THR A CA 1
ATOM 1422 C C . THR A 1 174 ? 13.004 10.303 -22.551 1.00 90.62 174 THR A C 1
ATOM 1424 O O . THR A 1 174 ? 12.648 10.919 -23.559 1.00 90.62 174 THR A O 1
ATOM 1427 N N . ASP A 1 175 ? 14.104 10.640 -21.874 1.00 90.06 175 ASP A N 1
ATOM 1428 C CA . ASP A 1 175 ? 15.003 11.732 -22.269 1.00 90.06 175 ASP A CA 1
ATOM 1429 C C . ASP A 1 175 ? 15.671 11.426 -23.613 1.00 90.06 175 ASP A C 1
ATOM 1431 O O . ASP A 1 175 ? 15.726 12.270 -24.510 1.00 90.06 175 ASP A O 1
ATOM 1435 N N . THR A 1 176 ? 16.104 10.178 -23.798 1.00 90.31 176 THR A N 1
ATOM 1436 C CA . THR A 1 176 ? 16.692 9.705 -25.057 1.00 90.31 176 THR A CA 1
ATOM 1437 C C . THR A 1 176 ? 15.669 9.731 -26.199 1.00 90.31 176 THR A C 1
ATOM 1439 O O . THR A 1 176 ? 15.989 10.157 -27.311 1.00 90.31 176 THR A O 1
ATOM 1442 N N . CYS A 1 177 ? 14.414 9.354 -25.933 1.00 88.12 177 CYS A N 1
ATOM 1443 C CA . CYS A 1 177 ? 13.322 9.498 -26.899 1.00 88.12 177 CYS A CA 1
ATOM 1444 C C . CYS A 1 177 ? 13.088 10.968 -27.276 1.00 88.12 177 CYS A C 1
ATOM 1446 O O . CYS A 1 177 ? 12.960 11.274 -28.461 1.00 88.12 177 CYS A O 1
ATOM 1448 N N . SER A 1 178 ? 13.075 11.875 -26.293 1.00 88.44 178 SER A N 1
ATOM 1449 C CA . SER A 1 178 ? 12.928 13.322 -26.518 1.00 88.44 178 SER A CA 1
ATOM 1450 C C . SER A 1 178 ? 14.062 13.867 -27.390 1.00 88.44 178 SER A C 1
ATOM 1452 O O . SER A 1 178 ? 13.820 14.570 -28.372 1.00 88.44 178 SER A O 1
ATOM 1454 N N . MET A 1 179 ? 15.301 13.464 -27.095 1.00 89.19 179 MET A N 1
ATOM 1455 C CA . MET A 1 179 ? 16.476 13.807 -27.891 1.00 89.19 179 MET A CA 1
ATOM 1456 C C . MET A 1 179 ? 16.321 13.347 -29.349 1.00 89.19 179 MET A C 1
ATOM 1458 O O . MET A 1 179 ? 16.490 14.154 -30.261 1.00 89.19 179 MET A O 1
ATOM 1462 N N . TYR A 1 180 ? 15.962 12.083 -29.598 1.00 87.25 180 TYR A N 1
ATOM 1463 C CA . TYR A 1 180 ? 15.781 11.589 -30.968 1.00 87.25 180 TYR A CA 1
ATOM 1464 C C . TYR A 1 180 ? 14.605 12.240 -31.694 1.00 87.25 180 TYR A C 1
ATOM 1466 O O . TYR A 1 180 ? 14.720 12.507 -32.888 1.00 87.25 180 TYR A O 1
ATOM 1474 N N . LEU A 1 181 ? 13.505 12.545 -31.000 1.00 86.88 181 LEU A N 1
ATOM 1475 C CA . LEU A 1 181 ? 12.404 13.315 -31.578 1.00 86.88 181 LEU A CA 1
ATOM 1476 C C . LEU A 1 181 ? 12.876 14.695 -32.042 1.00 86.88 181 LEU A C 1
ATOM 1478 O O . LEU A 1 181 ? 12.545 15.091 -33.156 1.00 86.88 181 LEU A O 1
ATOM 1482 N N . SER A 1 182 ? 13.713 15.371 -31.251 1.00 85.88 182 SER A N 1
ATOM 1483 C CA . SER A 1 182 ? 14.299 16.659 -31.638 1.00 85.88 182 SER A CA 1
ATOM 1484 C C . SER A 1 182 ? 15.292 16.564 -32.803 1.00 85.88 182 SER A C 1
ATOM 1486 O O . SER A 1 182 ? 15.641 17.573 -33.391 1.00 85.88 182 SER A O 1
ATOM 1488 N N . MET A 1 183 ? 15.760 15.373 -33.188 1.00 84.19 183 MET A N 1
ATOM 1489 C CA . MET A 1 183 ? 16.613 15.206 -34.374 1.00 84.19 183 MET A CA 1
ATOM 1490 C C . MET A 1 183 ? 15.800 14.972 -35.654 1.00 84.19 183 MET A C 1
ATOM 1492 O O . MET A 1 183 ? 16.358 14.998 -36.754 1.00 84.19 183 MET A O 1
ATOM 1496 N N . LEU A 1 184 ? 14.497 14.708 -35.525 1.00 83.00 184 LEU A N 1
ATOM 1497 C CA . LEU A 1 184 ? 13.607 14.416 -36.640 1.00 83.00 184 LEU A CA 1
ATOM 1498 C C . LEU A 1 184 ? 12.898 15.688 -37.135 1.00 83.00 184 LEU A C 1
ATOM 1500 O O . LEU A 1 184 ? 12.569 16.565 -36.338 1.00 83.00 184 LEU A O 1
ATOM 1504 N N . PRO A 1 185 ? 12.592 15.780 -38.443 1.00 85.75 185 PRO A N 1
ATOM 1505 C CA . PRO A 1 185 ? 11.681 16.795 -38.960 1.00 85.75 185 PRO A CA 1
ATOM 1506 C C . PRO A 1 185 ? 10.307 16.699 -38.291 1.00 85.75 185 PRO A C 1
ATOM 1508 O O . PRO A 1 185 ? 9.833 15.590 -38.036 1.00 85.75 185 PRO A O 1
ATOM 1511 N N . ASP A 1 186 ? 9.627 17.833 -38.120 1.00 83.69 186 ASP A N 1
ATOM 1512 C CA . ASP A 1 186 ? 8.345 17.946 -37.406 1.00 83.69 186 ASP A CA 1
ATOM 1513 C C . ASP A 1 186 ? 7.310 16.883 -37.793 1.00 83.69 186 ASP A C 1
ATOM 1515 O O . ASP A 1 186 ? 6.661 16.289 -36.933 1.00 83.69 186 ASP A O 1
ATOM 1519 N N . THR A 1 187 ? 7.176 16.591 -39.089 1.00 85.12 187 THR A N 1
ATOM 1520 C CA . THR A 1 187 ? 6.222 15.591 -39.586 1.00 85.12 187 THR A CA 1
ATOM 1521 C C . THR A 1 187 ? 6.594 14.168 -39.162 1.00 85.12 187 THR A C 1
ATOM 1523 O O . THR A 1 187 ? 5.722 13.415 -38.733 1.00 85.12 187 THR A O 1
ATOM 1526 N N . MET A 1 188 ? 7.880 13.807 -39.216 1.00 85.00 188 MET A N 1
ATOM 1527 C CA . MET A 1 188 ? 8.384 12.494 -38.792 1.00 85.00 188 MET A CA 1
ATOM 1528 C C . MET A 1 188 ? 8.390 12.345 -37.268 1.00 85.00 188 MET A C 1
ATOM 1530 O O . MET A 1 188 ? 8.087 11.262 -36.760 1.00 85.00 188 MET A O 1
ATOM 1534 N N . ALA A 1 189 ? 8.716 13.420 -36.544 1.00 84.31 189 ALA A N 1
ATOM 1535 C CA . ALA A 1 189 ? 8.682 13.471 -35.088 1.00 84.31 189 ALA A CA 1
ATOM 1536 C C . ALA A 1 189 ? 7.247 13.295 -34.570 1.00 84.31 189 ALA A C 1
ATOM 1538 O O . ALA A 1 189 ? 6.996 12.456 -33.704 1.00 84.31 189 ALA A O 1
ATOM 1539 N N . ALA A 1 190 ? 6.283 14.021 -35.147 1.00 85.25 190 ALA A N 1
ATOM 1540 C CA . ALA A 1 190 ? 4.871 13.901 -34.793 1.00 85.25 190 ALA A CA 1
ATOM 1541 C C . ALA A 1 190 ? 4.304 12.512 -35.128 1.00 85.25 190 ALA A C 1
ATOM 1543 O O . ALA A 1 19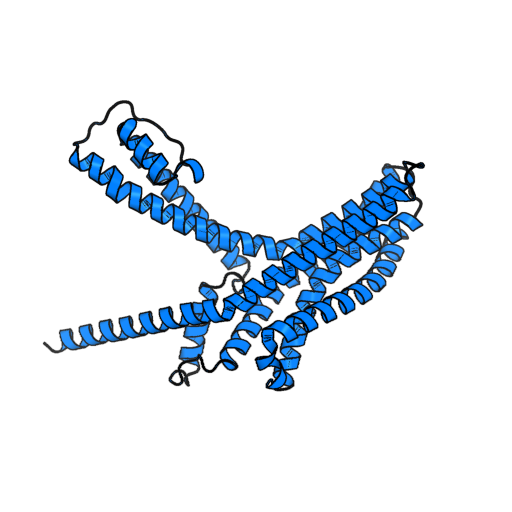0 ? 3.572 11.932 -34.322 1.00 85.25 190 ALA A O 1
ATOM 1544 N N . GLU A 1 191 ? 4.658 11.947 -36.288 1.00 87.19 191 GLU A N 1
ATOM 1545 C CA . GLU A 1 191 ? 4.264 10.583 -36.657 1.00 87.19 191 GLU A CA 1
ATOM 1546 C C . GLU A 1 191 ? 4.806 9.558 -35.652 1.00 87.19 191 GLU A C 1
ATOM 1548 O O . GLU A 1 191 ? 4.047 8.732 -35.143 1.00 87.19 191 GLU A O 1
ATOM 1553 N N . ALA A 1 192 ? 6.098 9.628 -35.322 1.00 84.81 192 ALA A N 1
ATOM 1554 C CA . ALA A 1 192 ? 6.730 8.685 -34.407 1.00 84.81 192 ALA A CA 1
ATOM 1555 C C . ALA A 1 192 ? 6.211 8.825 -32.970 1.00 84.81 192 ALA A C 1
ATOM 1557 O O . ALA A 1 192 ? 5.893 7.820 -32.335 1.00 84.81 192 ALA A O 1
ATOM 1558 N N . SER A 1 193 ? 6.046 10.057 -32.482 1.00 86.00 193 SER A N 1
ATOM 1559 C CA . SER A 1 193 ? 5.485 10.334 -31.157 1.00 86.00 193 SER A CA 1
ATOM 1560 C C . SER A 1 193 ? 4.078 9.760 -31.000 1.00 86.00 193 SER A C 1
ATOM 1562 O O . SER A 1 193 ? 3.794 9.072 -30.017 1.00 86.00 193 SER A O 1
ATOM 1564 N N . ASN A 1 194 ? 3.218 9.940 -32.007 1.00 87.00 194 ASN A N 1
ATOM 1565 C CA . ASN A 1 194 ? 1.879 9.356 -32.002 1.00 87.00 194 ASN A CA 1
ATOM 1566 C C . ASN A 1 194 ? 1.913 7.828 -32.112 1.00 87.00 194 ASN A C 1
ATOM 1568 O O . ASN A 1 194 ? 1.210 7.139 -31.369 1.00 87.00 194 ASN A O 1
ATOM 1572 N N . LYS A 1 195 ? 2.743 7.283 -33.009 1.00 88.44 195 LYS A N 1
ATOM 1573 C CA . LYS A 1 195 ? 2.839 5.838 -33.248 1.00 88.44 195 LYS A CA 1
ATOM 1574 C C . LYS A 1 195 ? 3.314 5.076 -32.013 1.00 88.44 195 LYS A C 1
ATOM 1576 O O . LYS A 1 195 ? 2.736 4.043 -31.684 1.00 88.44 195 LYS A O 1
ATOM 1581 N N . TYR A 1 196 ? 4.321 5.601 -31.320 1.00 86.06 196 TYR A N 1
ATOM 1582 C CA . TYR A 1 196 ? 4.873 5.000 -30.104 1.00 86.06 196 TYR A CA 1
ATOM 1583 C C . TYR A 1 196 ? 4.213 5.526 -28.819 1.00 86.06 196 TYR A C 1
ATOM 1585 O O . TYR A 1 196 ? 4.578 5.112 -27.721 1.00 86.06 196 TYR A O 1
ATOM 1593 N N . ARG A 1 197 ? 3.199 6.397 -28.947 1.00 84.81 197 ARG A N 1
ATOM 1594 C CA . ARG A 1 197 ? 2.398 6.962 -27.846 1.00 84.81 197 ARG A CA 1
ATOM 1595 C C . ARG A 1 197 ? 3.237 7.677 -26.778 1.00 84.81 197 ARG A C 1
ATOM 1597 O O . ARG A 1 197 ? 2.887 7.657 -25.597 1.00 84.81 197 ARG A O 1
ATOM 1604 N N . LEU A 1 198 ? 4.303 8.353 -27.196 1.00 85.44 198 LEU A N 1
ATOM 1605 C CA . LEU A 1 198 ? 5.298 8.971 -26.312 1.00 85.44 198 LEU A CA 1
ATOM 1606 C C . LEU A 1 198 ? 4.696 10.062 -25.408 1.00 85.44 198 LEU A C 1
ATOM 1608 O O . LEU A 1 198 ? 5.036 10.149 -24.231 1.00 85.44 198 LEU A O 1
ATOM 1612 N N . GLY A 1 199 ? 3.691 10.802 -25.887 1.00 81.81 199 GLY A N 1
ATOM 1613 C CA . GLY A 1 199 ? 2.972 11.774 -25.052 1.00 81.81 199 GLY A CA 1
ATOM 1614 C C . GLY A 1 199 ? 2.295 11.155 -23.817 1.00 81.81 199 GLY A C 1
ATOM 1615 O O . GLY A 1 199 ? 2.214 11.790 -22.771 1.00 81.81 199 GLY A O 1
ATOM 1616 N N . SER A 1 200 ? 1.871 9.886 -23.882 1.00 82.06 200 SER A N 1
ATOM 1617 C CA . SER A 1 200 ? 1.292 9.184 -22.720 1.00 82.06 200 SER A CA 1
ATOM 1618 C C . SER A 1 200 ? 2.328 8.769 -21.664 1.00 82.06 200 SER A C 1
ATOM 1620 O O . SER A 1 200 ? 1.960 8.393 -20.550 1.00 82.06 200 SER A O 1
ATOM 1622 N N . MET A 1 201 ? 3.614 8.863 -22.006 1.00 80.00 201 MET A N 1
ATOM 1623 C CA . MET A 1 201 ? 4.755 8.660 -21.113 1.00 80.00 201 MET A CA 1
ATOM 1624 C C . MET A 1 201 ? 5.287 9.972 -20.528 1.00 80.00 201 MET A C 1
ATOM 1626 O O . MET A 1 201 ? 6.171 9.924 -19.683 1.00 80.00 201 MET A O 1
ATOM 1630 N N . GLY A 1 202 ? 4.752 11.124 -20.948 1.00 80.31 202 GLY A N 1
ATOM 1631 C CA . GLY A 1 202 ? 5.265 12.438 -20.553 1.00 80.31 202 GLY A CA 1
ATOM 1632 C C . GLY A 1 202 ? 6.434 12.938 -21.407 1.00 80.31 202 GLY A C 1
ATOM 1633 O O . GLY A 1 202 ? 7.043 13.938 -21.051 1.00 80.31 202 GLY A O 1
ATOM 1634 N N . VAL A 1 203 ? 6.737 12.279 -22.531 1.00 82.38 203 VAL A N 1
ATOM 1635 C CA . VAL A 1 203 ? 7.726 12.766 -23.504 1.00 82.38 203 VAL A CA 1
ATOM 1636 C C . VAL A 1 203 ? 7.116 13.934 -24.274 1.00 82.38 203 VAL A C 1
ATOM 1638 O O . VAL A 1 203 ? 6.167 13.758 -25.048 1.00 82.38 203 VAL A O 1
ATOM 1641 N N . GLU A 1 204 ? 7.651 15.132 -24.053 1.00 80.75 204 GLU A N 1
ATOM 1642 C CA . GLU A 1 204 ? 7.212 16.336 -24.750 1.00 80.75 204 GLU A CA 1
ATOM 1643 C C . GLU A 1 204 ? 7.807 16.405 -26.157 1.00 80.75 204 GLU A C 1
ATOM 1645 O O . GLU A 1 204 ? 8.995 16.167 -26.384 1.00 80.75 204 GLU A O 1
ATOM 1650 N N . LEU A 1 205 ? 6.963 16.762 -27.126 1.00 77.00 205 LEU A N 1
ATOM 1651 C CA . LEU A 1 205 ? 7.409 16.966 -28.495 1.00 77.00 205 LEU A CA 1
ATOM 1652 C C . LEU A 1 205 ? 8.170 18.296 -28.576 1.00 77.00 205 LEU A C 1
ATOM 1654 O O . LEU A 1 205 ? 7.564 19.365 -28.626 1.00 77.00 205 LEU A O 1
ATOM 1658 N N . THR A 1 206 ? 9.498 18.230 -28.596 1.00 66.94 206 THR A N 1
ATOM 1659 C CA . THR A 1 206 ? 10.365 19.383 -28.856 1.00 66.94 206 THR A CA 1
ATOM 1660 C C . THR A 1 206 ? 10.846 19.333 -30.302 1.00 66.94 206 THR A C 1
ATOM 1662 O O . THR A 1 206 ? 11.641 18.479 -30.685 1.00 66.94 206 THR A O 1
ATOM 1665 N N . CYS A 1 207 ? 10.310 20.232 -31.126 1.00 61.00 207 CYS A N 1
ATOM 1666 C CA . CYS A 1 207 ? 10.614 20.315 -32.553 1.00 61.00 207 CYS A CA 1
ATOM 1667 C C . CYS A 1 207 ? 11.966 20.998 -32.801 1.00 61.00 207 CYS A C 1
ATOM 1669 O O . CYS A 1 207 ? 12.243 22.044 -32.207 1.00 61.00 207 CYS A O 1
ATOM 1671 N N . ALA A 1 208 ? 12.781 20.462 -33.715 1.00 60.03 208 ALA A N 1
ATOM 1672 C CA . ALA A 1 208 ? 13.964 21.160 -34.215 1.00 60.03 208 ALA A CA 1
ATOM 1673 C C . ALA A 1 208 ? 13.678 21.920 -35.506 1.00 60.03 208 ALA A C 1
ATOM 1675 O O . ALA A 1 208 ? 12.953 21.466 -36.386 1.00 60.03 208 ALA A O 1
ATOM 1676 N N . SER A 1 209 ? 14.327 23.073 -35.647 1.00 57.44 209 SER A N 1
ATOM 1677 C CA . SER A 1 209 ? 14.083 24.010 -36.738 1.00 57.44 209 SER A CA 1
ATOM 1678 C C . SER A 1 209 ? 14.699 23.623 -38.086 1.00 57.44 209 SER A C 1
ATOM 1680 O O . SER A 1 209 ? 14.392 24.309 -39.056 1.00 57.44 209 SER A O 1
ATOM 1682 N N . GLN A 1 210 ? 15.520 22.564 -38.199 1.00 58.34 210 GLN A N 1
ATOM 1683 C CA . GLN A 1 210 ? 16.013 22.028 -39.485 1.00 58.34 210 GLN A CA 1
ATOM 1684 C C . GLN A 1 210 ? 16.872 20.754 -39.310 1.00 58.34 210 GLN A C 1
ATOM 1686 O O . GLN A 1 210 ? 17.706 20.717 -38.406 1.00 58.34 210 GLN A O 1
ATOM 1691 N N . PRO A 1 211 ? 16.758 19.733 -40.186 1.00 56.03 211 PRO A N 1
ATOM 1692 C CA . PRO A 1 211 ? 17.624 18.557 -40.133 1.00 56.03 211 PRO A CA 1
ATOM 1693 C C . PRO A 1 211 ? 18.981 18.825 -40.812 1.00 56.03 211 PRO A C 1
ATOM 1695 O O . PRO A 1 211 ? 19.040 19.212 -41.976 1.00 56.03 211 PRO A O 1
ATOM 1698 N N . THR A 1 212 ? 20.083 18.548 -40.114 1.00 56.12 212 THR A N 1
ATOM 1699 C CA . THR A 1 212 ? 21.464 18.536 -40.649 1.00 56.12 212 THR A CA 1
ATOM 1700 C C . THR A 1 212 ? 21.884 17.170 -41.220 1.00 56.12 212 THR A C 1
ATOM 1702 O O . THR A 1 212 ? 23.038 16.988 -41.605 1.00 56.12 212 THR A O 1
ATOM 1705 N N . THR A 1 213 ? 20.961 16.202 -41.297 1.00 64.75 213 THR A N 1
ATOM 1706 C CA . THR A 1 213 ? 21.267 14.767 -41.466 1.00 64.75 213 THR A CA 1
ATOM 1707 C C . THR A 1 213 ? 20.583 14.152 -42.698 1.00 64.75 213 THR A C 1
ATOM 1709 O O . THR A 1 213 ? 19.522 14.603 -43.128 1.00 64.75 213 THR A O 1
ATOM 1712 N N . SER A 1 214 ? 21.177 13.100 -43.278 1.00 79.12 214 SER A N 1
ATOM 1713 C CA . SER A 1 214 ? 20.667 12.410 -44.475 1.00 79.12 214 SER A CA 1
ATOM 1714 C C . SER A 1 214 ? 19.345 11.659 -44.229 1.00 79.12 214 SER A C 1
ATOM 1716 O O . SER A 1 214 ? 19.029 11.257 -43.108 1.00 79.12 214 SER A O 1
ATOM 1718 N N . LYS A 1 215 ? 18.577 11.414 -45.300 1.00 79.12 215 LYS A N 1
ATOM 1719 C CA . LYS A 1 215 ? 17.276 10.722 -45.240 1.00 79.12 215 LYS A CA 1
ATOM 1720 C C . LYS A 1 215 ? 17.368 9.317 -44.629 1.00 79.12 215 LYS A C 1
ATOM 1722 O O . LYS A 1 215 ? 16.508 8.956 -43.830 1.00 79.12 215 LYS A O 1
ATOM 1727 N N . ASP A 1 216 ? 18.404 8.553 -44.963 1.00 79.75 216 ASP A N 1
ATOM 1728 C CA . ASP A 1 216 ? 18.592 7.196 -44.433 1.00 79.75 216 ASP A CA 1
ATOM 1729 C C . ASP A 1 216 ? 18.906 7.219 -42.934 1.00 79.75 216 ASP A C 1
ATOM 1731 O O . ASP A 1 216 ? 18.367 6.415 -42.174 1.00 79.75 216 ASP A O 1
ATOM 1735 N N . SER A 1 217 ? 19.694 8.197 -42.480 1.00 81.62 217 SER A N 1
ATOM 1736 C CA . SER A 1 217 ? 19.961 8.407 -41.056 1.00 81.62 217 SER A CA 1
ATOM 1737 C C . SER A 1 217 ? 18.704 8.823 -40.289 1.00 81.62 217 SER A C 1
ATOM 1739 O O . SER A 1 217 ? 18.482 8.326 -39.190 1.00 81.62 217 SER A O 1
ATOM 1741 N N . LEU A 1 218 ? 17.846 9.672 -40.866 1.00 81.94 218 LEU A N 1
ATOM 1742 C CA . LEU A 1 218 ? 16.562 10.042 -40.255 1.00 81.94 218 LEU A CA 1
ATOM 1743 C C . LEU A 1 218 ? 15.619 8.837 -40.132 1.00 81.94 218 LEU A C 1
ATOM 1745 O O . LEU A 1 218 ? 15.004 8.637 -39.085 1.00 81.94 218 LEU A O 1
ATOM 1749 N N . ILE A 1 219 ? 15.545 7.991 -41.165 1.00 83.94 219 ILE A N 1
ATOM 1750 C CA . ILE A 1 219 ? 14.752 6.753 -41.128 1.00 83.94 219 ILE A CA 1
ATOM 1751 C C . ILE A 1 219 ? 15.298 5.791 -40.067 1.00 83.94 219 ILE A C 1
ATOM 1753 O O . ILE A 1 219 ? 14.514 5.195 -39.328 1.00 83.94 219 ILE A O 1
ATOM 1757 N N . TYR A 1 220 ? 16.621 5.655 -39.962 1.00 85.94 220 TYR A N 1
ATOM 1758 C CA . TYR A 1 220 ? 17.264 4.830 -38.940 1.00 85.94 220 TYR A CA 1
ATOM 1759 C C . TYR A 1 220 ? 16.966 5.340 -37.521 1.00 85.94 220 TYR A C 1
ATOM 1761 O O . TYR A 1 220 ? 16.547 4.561 -36.664 1.00 85.94 220 TYR A O 1
ATOM 1769 N N . ILE A 1 221 ? 17.089 6.651 -37.286 1.00 84.00 221 ILE A N 1
ATOM 1770 C CA . ILE A 1 221 ? 16.740 7.282 -36.005 1.00 84.00 221 ILE A CA 1
ATOM 1771 C C . ILE A 1 221 ? 15.273 7.006 -35.653 1.00 84.00 221 ILE A C 1
ATOM 1773 O O . ILE A 1 221 ? 14.986 6.564 -34.546 1.00 84.00 221 ILE A O 1
ATOM 1777 N N . GLN A 1 222 ? 14.345 7.198 -36.594 1.00 82.69 222 GLN A N 1
ATOM 1778 C CA . GLN A 1 222 ? 12.908 7.049 -36.347 1.00 82.69 222 GLN A CA 1
ATOM 1779 C C . GLN A 1 222 ? 12.469 5.589 -36.123 1.00 82.69 222 GLN A C 1
ATOM 1781 O O . GLN A 1 222 ? 11.620 5.311 -35.272 1.00 82.69 222 GLN A O 1
ATOM 1786 N N . LYS A 1 223 ? 12.979 4.654 -36.935 1.00 84.94 223 LYS A N 1
ATOM 1787 C CA . LYS A 1 223 ? 12.474 3.271 -36.985 1.00 84.94 223 LYS A CA 1
ATOM 1788 C C . LYS A 1 223 ? 13.283 2.277 -36.165 1.00 84.94 223 LYS A C 1
ATOM 1790 O O . LYS A 1 223 ? 12.742 1.226 -35.846 1.00 84.94 223 LYS A O 1
ATOM 1795 N N . VAL A 1 224 ? 14.543 2.580 -35.859 1.00 84.88 224 VAL A N 1
ATOM 1796 C CA . VAL A 1 224 ? 15.422 1.679 -35.104 1.00 84.88 224 VAL A CA 1
ATOM 1797 C C . VAL A 1 224 ? 15.675 2.248 -33.717 1.00 84.88 224 VAL A C 1
ATOM 1799 O O . VAL A 1 224 ? 15.196 1.677 -32.744 1.00 84.88 224 VAL A O 1
ATOM 1802 N N . LEU A 1 225 ? 16.346 3.400 -33.620 1.00 87.62 225 LEU A N 1
ATOM 1803 C CA . LEU A 1 225 ? 16.761 3.950 -32.325 1.00 87.62 225 LEU A CA 1
ATOM 1804 C C . LEU A 1 225 ? 15.560 4.389 -31.482 1.00 87.62 225 LEU A C 1
ATOM 1806 O O . LEU A 1 225 ? 15.364 3.894 -30.378 1.00 87.62 225 LEU A O 1
ATOM 1810 N N . LEU A 1 226 ? 14.710 5.265 -32.019 1.00 87.50 226 LEU A N 1
ATOM 1811 C CA . LEU A 1 226 ? 13.542 5.768 -31.297 1.00 87.50 226 LEU A CA 1
ATOM 1812 C C . LEU A 1 226 ? 12.550 4.649 -30.958 1.00 87.50 226 LEU A C 1
ATOM 1814 O O . LEU A 1 226 ? 11.962 4.670 -29.884 1.00 87.50 226 LEU A O 1
ATOM 1818 N N . TYR A 1 227 ? 12.383 3.663 -31.846 1.00 87.00 227 TYR A N 1
ATOM 1819 C CA . TYR A 1 227 ? 11.548 2.496 -31.561 1.00 87.00 227 TYR A CA 1
ATOM 1820 C C . TYR A 1 227 ? 12.100 1.687 -30.383 1.00 87.00 227 TYR A C 1
ATOM 1822 O O . TYR A 1 227 ? 11.354 1.402 -29.455 1.00 87.00 227 TYR A O 1
ATOM 1830 N N . GLN A 1 228 ? 13.397 1.368 -30.396 1.00 88.06 228 GLN A N 1
ATOM 1831 C CA . GLN A 1 228 ? 14.039 0.582 -29.345 1.00 88.06 228 GLN A CA 1
ATOM 1832 C C . GLN A 1 228 ? 13.900 1.244 -27.967 1.00 88.06 228 GLN A C 1
ATOM 1834 O O . GLN A 1 228 ? 13.486 0.588 -27.016 1.00 88.06 228 GLN A O 1
ATOM 1839 N N . TYR A 1 229 ? 14.190 2.545 -27.863 1.00 88.75 229 TYR A N 1
ATOM 1840 C CA . TYR A 1 229 ? 14.071 3.262 -26.589 1.00 88.75 229 TYR A CA 1
ATOM 1841 C C . TYR A 1 229 ? 12.616 3.466 -26.151 1.00 88.75 229 TYR A C 1
ATOM 1843 O O . TYR A 1 229 ? 12.330 3.454 -24.955 1.00 88.75 229 TYR A O 1
ATOM 1851 N N . ALA A 1 230 ? 11.680 3.618 -27.093 1.00 86.62 230 ALA A N 1
ATOM 1852 C CA . ALA A 1 230 ? 10.259 3.688 -26.770 1.00 86.62 230 ALA A CA 1
ATOM 1853 C C . ALA A 1 230 ? 9.725 2.348 -26.240 1.00 86.62 230 ALA A C 1
ATOM 1855 O O . ALA A 1 230 ? 8.942 2.332 -25.292 1.00 86.62 230 ALA A O 1
ATOM 1856 N N . ASP A 1 231 ? 10.149 1.235 -26.840 1.00 88.31 231 ASP A N 1
ATOM 1857 C CA . ASP A 1 231 ? 9.797 -0.123 -26.417 1.00 88.31 231 ASP A CA 1
ATOM 1858 C C . ASP A 1 231 ? 10.351 -0.421 -25.013 1.00 88.31 231 ASP A C 1
ATOM 1860 O O . ASP A 1 231 ? 9.598 -0.791 -24.111 1.00 88.31 231 ASP A O 1
ATOM 1864 N N . GLU A 1 232 ? 11.630 -0.107 -24.776 1.00 88.94 232 GLU A N 1
ATOM 1865 C CA . GLU A 1 232 ? 12.267 -0.211 -23.456 1.00 88.94 232 GLU A CA 1
ATOM 1866 C C . GLU A 1 232 ? 11.553 0.648 -22.398 1.00 88.94 232 GLU A C 1
ATOM 1868 O O . GLU A 1 232 ? 11.324 0.197 -21.270 1.00 88.94 232 GLU A O 1
ATOM 1873 N N . ALA A 1 233 ? 11.140 1.870 -22.750 1.00 87.88 233 ALA A N 1
ATOM 1874 C CA . ALA A 1 233 ? 10.370 2.731 -21.858 1.00 87.88 233 ALA A CA 1
ATOM 1875 C C . ALA A 1 233 ? 8.991 2.130 -21.528 1.00 87.88 233 ALA A C 1
ATOM 1877 O O . ALA A 1 233 ? 8.549 2.216 -20.379 1.00 87.88 233 ALA A O 1
ATOM 1878 N N . TRP A 1 234 ? 8.308 1.500 -22.492 1.00 86.69 234 TRP A N 1
ATOM 1879 C CA . TRP A 1 234 ? 7.006 0.853 -22.273 1.00 86.69 234 TRP A CA 1
ATOM 1880 C C . TRP A 1 234 ? 7.120 -0.338 -21.321 1.00 86.69 234 TRP A C 1
ATOM 1882 O O . TRP A 1 234 ? 6.344 -0.428 -20.361 1.00 86.69 234 TRP A O 1
ATOM 1892 N N . ASP A 1 235 ? 8.104 -1.206 -21.539 1.00 87.12 235 ASP A N 1
ATOM 1893 C CA . ASP A 1 235 ? 8.367 -2.357 -20.675 1.00 87.12 235 ASP A CA 1
ATOM 1894 C C . ASP A 1 235 ? 8.740 -1.918 -19.256 1.00 87.12 235 ASP A C 1
ATOM 1896 O O . ASP A 1 235 ? 8.169 -2.398 -18.266 1.00 87.12 235 ASP A O 1
ATOM 1900 N N . THR A 1 236 ? 9.619 -0.919 -19.146 1.00 87.50 236 THR A N 1
ATOM 1901 C CA . THR A 1 236 ? 10.016 -0.336 -17.861 1.00 87.50 236 THR A CA 1
ATOM 1902 C C . THR A 1 236 ? 8.810 0.275 -17.141 1.00 87.50 236 THR A C 1
ATOM 1904 O O . THR A 1 236 ? 8.606 0.033 -15.947 1.00 87.50 236 THR A O 1
ATOM 1907 N N . GLN A 1 237 ? 7.935 1.002 -17.847 1.00 84.56 237 GLN A N 1
ATOM 1908 C CA . GLN A 1 237 ? 6.722 1.582 -17.264 1.00 84.56 237 GLN A CA 1
ATOM 1909 C C . GLN A 1 237 ? 5.747 0.505 -16.770 1.00 84.56 237 GLN A C 1
ATOM 1911 O O . GLN A 1 237 ? 5.143 0.653 -15.700 1.00 84.56 237 GLN A O 1
ATOM 1916 N N . ALA A 1 238 ? 5.580 -0.581 -17.528 1.00 83.94 238 ALA A N 1
ATOM 1917 C CA . ALA A 1 238 ? 4.739 -1.704 -17.130 1.00 83.94 238 ALA A CA 1
ATOM 1918 C C . ALA A 1 238 ? 5.265 -2.360 -15.843 1.00 83.94 238 ALA A C 1
ATOM 1920 O O . ALA A 1 238 ? 4.489 -2.639 -14.919 1.00 83.94 238 ALA A O 1
ATOM 1921 N N . GLU A 1 239 ? 6.583 -2.539 -15.734 1.00 85.12 239 GLU A N 1
ATOM 1922 C CA . GLU A 1 239 ? 7.206 -3.076 -14.527 1.00 85.12 239 GLU A CA 1
ATOM 1923 C C . GLU A 1 239 ? 7.085 -2.116 -13.331 1.00 85.12 239 GLU A C 1
ATOM 1925 O O . GLU A 1 239 ? 6.715 -2.553 -12.234 1.00 85.12 239 GLU A O 1
ATOM 1930 N N . ILE A 1 240 ? 7.287 -0.808 -13.537 1.00 85.31 240 ILE A N 1
ATOM 1931 C CA . ILE A 1 240 ? 7.058 0.224 -12.511 1.00 85.31 240 ILE A CA 1
ATOM 1932 C C . ILE A 1 240 ? 5.623 0.147 -11.993 1.00 85.31 240 ILE A C 1
ATOM 1934 O O . ILE A 1 240 ? 5.425 0.114 -10.780 1.00 85.31 240 ILE A O 1
ATOM 1938 N N . ARG A 1 241 ? 4.613 0.074 -12.873 1.00 81.44 241 ARG A N 1
ATOM 1939 C CA . ARG A 1 241 ? 3.199 -0.026 -12.461 1.00 81.44 241 ARG A CA 1
ATOM 1940 C C . ARG A 1 241 ? 2.946 -1.265 -11.611 1.00 81.44 241 ARG A C 1
ATOM 1942 O O . ARG A 1 241 ? 2.292 -1.171 -10.573 1.00 81.44 241 ARG A O 1
ATOM 1949 N N . LYS A 1 242 ? 3.499 -2.412 -12.010 1.00 82.62 242 LYS A N 1
ATOM 1950 C CA . LYS A 1 242 ? 3.374 -3.674 -11.268 1.00 82.62 242 LYS A CA 1
ATOM 1951 C C . LYS A 1 242 ? 3.982 -3.568 -9.862 1.00 82.62 242 LYS A C 1
ATOM 1953 O O . LYS A 1 242 ? 3.345 -3.966 -8.888 1.00 82.62 242 LYS A O 1
ATOM 1958 N N . LEU A 1 243 ? 5.192 -3.015 -9.737 1.00 84.62 243 LEU A N 1
ATOM 1959 C CA . LEU A 1 243 ? 5.875 -2.848 -8.446 1.00 84.62 243 LEU A CA 1
ATOM 1960 C C . LEU A 1 243 ? 5.230 -1.756 -7.577 1.00 84.62 243 LEU A C 1
ATOM 1962 O O . LEU A 1 243 ? 5.136 -1.912 -6.359 1.00 84.62 243 LEU A O 1
ATOM 1966 N N . ALA A 1 244 ? 4.753 -0.672 -8.190 1.00 80.56 244 ALA A N 1
ATOM 1967 C CA . ALA A 1 244 ? 4.042 0.401 -7.506 1.00 80.56 244 ALA A CA 1
ATOM 1968 C C . ALA A 1 244 ? 2.682 -0.066 -6.969 1.00 80.56 244 ALA A C 1
ATOM 1970 O O . ALA A 1 244 ? 2.306 0.324 -5.863 1.00 80.56 244 ALA A O 1
ATOM 1971 N N . ASN A 1 245 ? 1.969 -0.937 -7.696 1.00 80.94 245 ASN A N 1
ATOM 1972 C CA . ASN A 1 245 ? 0.734 -1.529 -7.184 1.00 80.94 245 ASN A CA 1
ATOM 1973 C C . ASN A 1 245 ? 1.006 -2.370 -5.930 1.00 80.94 245 ASN A C 1
ATOM 1975 O O . ASN A 1 245 ? 0.350 -2.181 -4.912 1.00 80.94 245 ASN A O 1
ATOM 1979 N N . GLU A 1 246 ? 2.040 -3.216 -5.952 1.00 82.62 246 GLU A N 1
ATOM 1980 C CA . GLU A 1 246 ? 2.441 -4.000 -4.777 1.00 82.62 246 GLU A CA 1
ATOM 1981 C C . GLU A 1 246 ? 2.803 -3.104 -3.579 1.00 82.62 246 GLU A C 1
ATOM 1983 O O . GLU A 1 246 ? 2.380 -3.360 -2.450 1.00 82.62 246 GLU A O 1
ATOM 1988 N N . TYR A 1 247 ? 3.546 -2.018 -3.818 1.00 81.44 247 TYR A N 1
ATOM 1989 C CA . TYR A 1 247 ? 3.837 -1.015 -2.791 1.00 81.44 247 TYR A CA 1
ATOM 1990 C C . TYR A 1 247 ? 2.542 -0.421 -2.211 1.00 81.44 247 TYR A C 1
ATOM 1992 O O . TYR A 1 247 ? 2.386 -0.317 -0.991 1.00 81.44 247 TYR A O 1
ATOM 2000 N N . SER A 1 248 ? 1.595 -0.048 -3.076 1.00 77.31 248 SER A N 1
ATOM 2001 C CA . SER A 1 248 ? 0.300 0.514 -2.686 1.00 77.31 248 SER A CA 1
ATOM 2002 C C . SER A 1 248 ? -0.504 -0.461 -1.825 1.00 77.31 248 SER A C 1
ATOM 2004 O O . SER A 1 248 ? -0.940 -0.088 -0.735 1.00 77.31 248 SER A O 1
ATOM 2006 N N . ILE A 1 249 ? -0.621 -1.727 -2.244 1.00 78.62 249 ILE A N 1
ATOM 2007 C CA . ILE A 1 249 ? -1.326 -2.787 -1.505 1.00 78.62 249 ILE A CA 1
ATOM 2008 C C . ILE A 1 249 ? -0.790 -2.904 -0.074 1.00 78.62 249 ILE A C 1
ATOM 2010 O O . ILE A 1 249 ? -1.568 -2.838 0.878 1.00 78.62 249 ILE A O 1
ATOM 2014 N N . ARG A 1 250 ? 0.535 -2.983 0.104 1.00 81.00 250 ARG A N 1
ATOM 2015 C CA . ARG A 1 250 ? 1.166 -3.130 1.433 1.00 81.00 250 ARG A CA 1
ATOM 2016 C C . ARG A 1 250 ? 1.030 -1.910 2.334 1.00 81.00 250 ARG A C 1
ATOM 2018 O O . ARG A 1 250 ? 1.240 -1.995 3.538 1.00 81.00 250 ARG A O 1
ATOM 2025 N N . THR A 1 251 ? 0.720 -0.752 1.766 1.00 80.62 251 THR A N 1
ATOM 2026 C CA . THR A 1 251 ? 0.578 0.495 2.531 1.00 80.62 251 THR A CA 1
ATOM 2027 C C . THR A 1 251 ? -0.894 0.849 2.769 1.00 80.62 251 THR A C 1
ATOM 2029 O O . THR A 1 251 ? -1.210 1.675 3.632 1.00 80.62 251 THR A O 1
ATOM 2032 N N . ARG A 1 252 ? -1.807 0.182 2.049 1.00 81.06 252 ARG A N 1
ATOM 2033 C CA . ARG A 1 252 ? -3.245 0.463 2.007 1.00 81.06 252 ARG A CA 1
ATOM 2034 C C . ARG A 1 252 ? -3.896 0.370 3.382 1.00 81.06 252 ARG A C 1
ATOM 2036 O O . ARG A 1 252 ? -4.607 1.297 3.761 1.00 81.06 252 ARG A O 1
ATOM 2043 N N . TYR A 1 253 ? -3.639 -0.684 4.159 1.00 80.19 253 TYR A N 1
ATOM 2044 C CA . TYR A 1 253 ? -4.264 -0.838 5.481 1.00 80.19 253 TYR A CA 1
ATOM 2045 C C . TYR A 1 253 ? -3.718 0.132 6.514 1.00 80.19 253 TYR A C 1
ATOM 2047 O O . TYR A 1 253 ? -4.485 0.672 7.309 1.00 80.19 253 TYR A O 1
ATOM 2055 N N . THR A 1 254 ? -2.415 0.413 6.465 1.00 83.81 254 THR A N 1
ATOM 2056 C CA . THR A 1 254 ? -1.798 1.408 7.348 1.00 83.81 254 THR A CA 1
ATOM 2057 C C . THR A 1 254 ? -2.436 2.782 7.124 1.00 83.81 254 THR A C 1
ATOM 2059 O O . THR A 1 254 ? -2.872 3.419 8.081 1.00 83.81 254 THR A O 1
ATOM 2062 N N . ALA A 1 255 ? -2.573 3.218 5.867 1.00 80.50 255 ALA A N 1
ATOM 2063 C CA . ALA A 1 255 ? -3.251 4.472 5.532 1.00 80.50 255 ALA A CA 1
ATOM 2064 C C . ALA A 1 255 ? -4.759 4.423 5.849 1.00 80.50 255 ALA A C 1
ATOM 2066 O O . ALA A 1 255 ? -5.310 5.354 6.441 1.00 80.50 255 ALA A O 1
ATOM 2067 N N . GLY A 1 256 ? -5.419 3.312 5.512 1.00 80.19 256 GLY A N 1
ATOM 2068 C CA . GLY A 1 256 ? -6.842 3.080 5.755 1.00 80.19 256 GLY A CA 1
ATOM 2069 C C . GLY A 1 256 ? -7.221 3.139 7.235 1.00 80.19 256 GLY A C 1
ATOM 2070 O O . GLY A 1 256 ? -8.306 3.609 7.570 1.00 80.19 256 GLY A O 1
ATOM 2071 N N . LEU A 1 257 ? -6.317 2.751 8.135 1.00 86.56 257 LEU A N 1
ATOM 2072 C CA . LEU A 1 257 ? -6.495 2.859 9.582 1.00 86.56 257 LEU A CA 1
ATOM 2073 C C . LEU A 1 257 ? -6.638 4.331 10.018 1.00 86.56 257 LEU A C 1
ATOM 2075 O O . LEU A 1 257 ? -7.580 4.677 10.733 1.00 86.56 257 LEU A O 1
ATOM 2079 N N . TYR A 1 258 ? -5.768 5.223 9.537 1.00 86.00 258 TYR A N 1
ATOM 2080 C CA . TYR A 1 258 ? -5.868 6.658 9.832 1.00 86.00 258 TYR A CA 1
ATOM 2081 C C . TYR A 1 258 ? -7.108 7.291 9.207 1.00 86.00 258 TYR A C 1
ATOM 2083 O O . TYR A 1 258 ? -7.834 8.024 9.882 1.00 86.00 258 TYR A O 1
ATOM 2091 N N . ILE A 1 259 ? -7.369 6.986 7.933 1.00 82.06 259 ILE A N 1
ATOM 2092 C CA . ILE A 1 259 ? -8.526 7.520 7.208 1.00 82.06 259 ILE A CA 1
ATOM 2093 C C . ILE A 1 259 ? -9.817 7.084 7.902 1.00 82.06 259 ILE A C 1
ATOM 2095 O O . ILE A 1 259 ? -10.657 7.927 8.207 1.00 82.06 259 ILE A O 1
ATOM 2099 N N . SER A 1 260 ? -9.964 5.795 8.216 1.00 83.69 260 SER A N 1
ATOM 2100 C CA . SER A 1 260 ? -11.163 5.269 8.874 1.00 83.69 260 SER A CA 1
ATOM 2101 C C . SER A 1 260 ? -11.373 5.883 10.256 1.00 83.69 260 SER A C 1
ATOM 2103 O O . SER A 1 260 ? -12.501 6.258 10.576 1.00 83.69 260 SER A O 1
ATOM 2105 N N . TYR A 1 261 ? -10.313 6.056 11.053 1.00 88.44 261 TYR A N 1
ATOM 2106 C CA . TYR A 1 261 ? -10.384 6.702 12.362 1.00 88.44 261 TYR A CA 1
ATOM 2107 C C . TYR A 1 261 ? -10.835 8.167 12.259 1.00 88.44 261 TYR A C 1
ATOM 2109 O O . TYR A 1 261 ? -11.807 8.562 12.911 1.00 88.44 261 TYR A O 1
ATOM 2117 N N . ILE A 1 262 ? -10.160 8.966 11.423 1.00 86.69 262 ILE A N 1
ATOM 2118 C CA . ILE A 1 262 ? -10.431 10.403 11.277 1.00 86.69 262 ILE A CA 1
ATOM 2119 C C . ILE A 1 262 ? -11.821 10.626 10.684 1.00 86.69 262 ILE A C 1
ATOM 2121 O O . ILE A 1 262 ? -12.601 11.404 11.236 1.00 86.69 262 ILE A O 1
ATOM 2125 N N . LEU A 1 263 ? -12.152 9.921 9.599 1.00 85.19 263 LEU A N 1
ATOM 2126 C CA . LEU A 1 263 ? -13.438 10.043 8.920 1.00 85.19 263 LEU A CA 1
ATOM 2127 C C . LEU A 1 263 ? -14.581 9.663 9.865 1.00 85.19 263 LEU A C 1
ATOM 2129 O O . LEU A 1 263 ? -15.538 10.417 10.001 1.00 85.19 263 LEU A O 1
ATOM 2133 N N . SER A 1 264 ? -14.455 8.547 10.586 1.00 84.88 264 SER A N 1
ATOM 2134 C CA . SER A 1 264 ? -15.475 8.095 11.539 1.00 84.88 264 SER A CA 1
ATOM 2135 C C . SER A 1 264 ? -15.694 9.098 12.670 1.00 84.88 264 SER A C 1
ATOM 2137 O O . SER A 1 264 ? -16.835 9.433 12.995 1.00 84.88 264 SER A O 1
ATOM 2139 N N . ALA A 1 265 ? -14.612 9.622 13.253 1.00 85.94 265 ALA A N 1
ATOM 2140 C CA . ALA A 1 265 ? -14.693 10.634 14.301 1.00 85.94 265 ALA A CA 1
ATOM 2141 C C . ALA A 1 265 ? -15.323 11.945 13.791 1.00 85.94 265 ALA A C 1
ATOM 2143 O O . ALA A 1 265 ? -16.149 12.548 14.480 1.00 85.94 265 ALA A O 1
ATOM 2144 N N . LEU A 1 266 ? -14.972 12.370 12.576 1.00 84.44 266 LEU A N 1
ATOM 2145 C CA . LEU A 1 266 ? -15.497 13.583 11.952 1.00 84.44 266 LEU A CA 1
ATOM 2146 C C . LEU A 1 266 ? -16.984 13.444 11.619 1.00 84.44 266 LEU A C 1
ATOM 2148 O O . LEU A 1 266 ? -17.778 14.318 11.957 1.00 84.44 266 LEU A O 1
ATOM 2152 N N . VAL A 1 267 ? -17.375 12.312 11.040 1.00 83.12 267 VAL A N 1
ATOM 2153 C CA . VAL A 1 267 ? -18.761 11.992 10.701 1.00 83.12 267 VAL A CA 1
ATOM 2154 C C . VAL A 1 267 ? -19.652 12.086 11.944 1.00 83.12 267 VAL A C 1
ATOM 2156 O O . VAL A 1 267 ? -20.619 12.847 11.942 1.00 83.12 267 VAL A O 1
ATOM 2159 N N . ILE A 1 268 ? -19.309 11.408 13.049 1.00 82.38 268 ILE A N 1
ATOM 2160 C CA . ILE A 1 268 ? -20.123 11.446 14.280 1.00 82.38 268 ILE A CA 1
ATOM 2161 C C . ILE A 1 268 ? -20.128 12.822 14.964 1.00 82.38 268 ILE A C 1
ATOM 2163 O O . ILE A 1 268 ? -21.129 13.211 15.574 1.00 82.38 268 ILE A O 1
ATOM 2167 N N . PHE A 1 269 ? -19.041 13.586 14.844 1.00 82.12 269 PHE A N 1
ATOM 2168 C CA . PHE A 1 269 ? -18.987 14.961 15.332 1.00 82.12 269 PHE A CA 1
ATOM 2169 C C . PHE A 1 269 ? -19.939 15.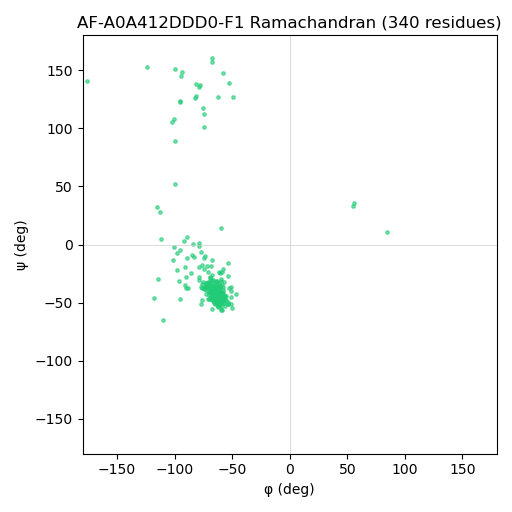876 14.548 1.00 82.12 269 PHE A C 1
ATOM 2171 O O . PHE A 1 269 ? -20.748 16.585 15.155 1.00 82.12 269 PHE A O 1
ATOM 2178 N N . LEU A 1 270 ? -19.919 15.803 13.213 1.00 79.12 270 LEU A N 1
ATOM 2179 C CA . LEU A 1 270 ? -20.835 16.551 12.349 1.00 79.12 270 LEU A CA 1
ATOM 2180 C C . LEU A 1 270 ? -22.293 16.146 12.603 1.00 79.12 270 LEU A C 1
ATOM 2182 O O . LEU A 1 270 ? -23.139 17.014 12.810 1.00 79.12 270 LEU A O 1
ATOM 2186 N N . PHE A 1 271 ? -22.581 14.845 12.713 1.00 73.88 271 PHE A N 1
ATOM 2187 C CA . PHE A 1 271 ? -23.910 14.328 13.067 1.00 73.88 271 PHE A CA 1
ATOM 2188 C C . PHE A 1 271 ? -24.511 14.959 14.313 1.00 73.88 271 PHE A C 1
ATOM 2190 O O . PHE A 1 271 ? -25.718 15.185 14.408 1.00 73.88 271 PHE A O 1
ATOM 2197 N N . ARG A 1 272 ? -23.668 15.179 15.318 1.00 71.25 272 ARG A N 1
ATOM 2198 C CA . ARG A 1 272 ? -24.108 15.717 16.595 1.00 71.25 272 ARG A CA 1
ATOM 2199 C C . ARG A 1 272 ? -24.360 17.219 16.518 1.00 71.25 272 ARG A C 1
ATOM 2201 O O . ARG A 1 272 ? -25.281 17.702 17.176 1.00 71.25 272 ARG A O 1
ATOM 2208 N N . ARG A 1 273 ? -23.540 17.931 15.743 1.00 71.69 273 ARG A N 1
ATOM 2209 C CA . ARG A 1 273 ? -23.601 19.385 15.581 1.00 71.69 273 ARG A CA 1
ATOM 2210 C C . ARG A 1 273 ? -24.783 19.821 14.711 1.00 71.69 273 ARG A C 1
ATOM 2212 O O . ARG A 1 273 ? -25.429 20.811 15.034 1.00 71.69 273 ARG A O 1
ATOM 2219 N N . TYR A 1 274 ? -25.109 19.065 13.664 1.00 68.06 274 TYR A N 1
ATOM 2220 C CA . TYR A 1 274 ? -26.213 19.369 12.752 1.00 68.06 274 TYR A CA 1
ATOM 2221 C C . TYR A 1 274 ? -27.451 18.529 13.123 1.00 68.06 274 TYR A C 1
ATOM 2223 O O . TYR A 1 274 ? -27.656 17.410 12.658 1.00 68.06 274 TYR A O 1
ATOM 2231 N N . TYR A 1 275 ? -28.275 19.082 14.022 1.00 59.69 275 TYR A N 1
ATOM 2232 C CA . TYR A 1 275 ? -29.362 18.394 14.736 1.00 59.69 275 TYR A CA 1
ATOM 2233 C C . TYR A 1 275 ? -30.514 17.784 13.886 1.00 59.69 275 TYR A C 1
ATOM 2235 O O . TYR A 1 275 ? -31.118 16.836 14.400 1.00 59.69 275 TYR A O 1
ATOM 2243 N N . PRO A 1 276 ? -30.841 18.203 12.635 1.00 54.00 276 PRO A N 1
ATOM 2244 C CA . PRO A 1 276 ? -32.020 17.663 11.945 1.00 54.00 276 PRO A CA 1
ATOM 2245 C C . PRO A 1 276 ? -31.805 16.341 11.178 1.00 54.00 276 PRO A C 1
ATOM 2247 O O . PRO A 1 276 ? -32.791 15.734 10.776 1.00 54.00 276 PRO A O 1
ATOM 2250 N N . ILE A 1 277 ? -30.576 15.828 11.002 1.00 54.56 277 ILE A N 1
ATOM 2251 C CA . ILE A 1 277 ? -30.312 14.686 10.084 1.00 54.56 277 ILE A CA 1
ATOM 2252 C C . ILE A 1 277 ? -29.877 13.391 10.794 1.00 54.56 277 ILE A C 1
ATOM 2254 O O . ILE A 1 277 ? -29.180 12.539 10.245 1.00 54.56 277 ILE A O 1
ATOM 2258 N N . LYS A 1 278 ? -30.302 13.210 12.047 1.00 57.91 278 LYS A N 1
ATOM 2259 C CA . LYS A 1 278 ? -29.834 12.105 12.903 1.00 57.91 278 LYS A CA 1
ATOM 2260 C C . LYS A 1 278 ? -30.258 10.702 12.463 1.00 57.91 278 LYS A C 1
ATOM 2262 O O . LYS A 1 278 ? -29.567 9.755 12.813 1.00 57.91 278 LYS A O 1
ATOM 2267 N N . LYS A 1 279 ? -31.377 10.541 11.746 1.00 58.31 279 LYS A N 1
ATOM 2268 C CA . LYS A 1 279 ? -31.881 9.208 11.353 1.00 58.31 279 LYS A CA 1
ATOM 2269 C C . LYS A 1 279 ? -31.433 8.793 9.952 1.00 58.31 279 LYS A C 1
ATOM 2271 O O . LYS A 1 279 ? -30.934 7.689 9.788 1.00 58.31 279 LYS A O 1
ATOM 2276 N N . ILE A 1 280 ? -31.556 9.683 8.967 1.00 56.38 280 ILE A N 1
ATOM 2277 C CA . ILE A 1 280 ? -31.299 9.352 7.557 1.00 56.38 280 ILE A CA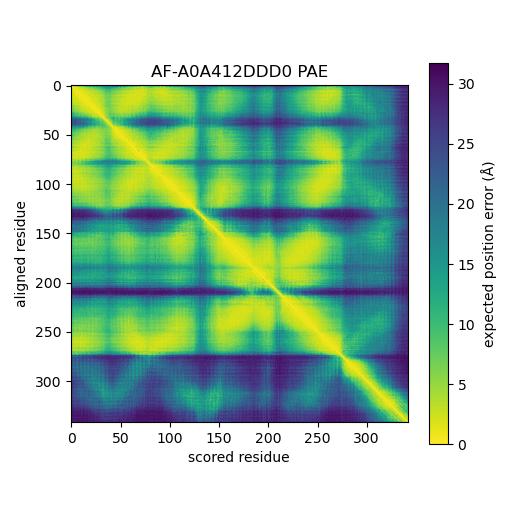 1
ATOM 2278 C C . ILE A 1 280 ? -29.802 9.287 7.274 1.00 56.38 280 ILE A C 1
ATOM 2280 O O . ILE A 1 280 ? -29.331 8.270 6.774 1.00 56.38 280 ILE A O 1
ATOM 2284 N N . LEU A 1 281 ? -29.031 10.315 7.655 1.00 55.03 281 LEU A N 1
ATOM 2285 C CA . LEU A 1 281 ? -27.597 10.285 7.388 1.00 55.03 281 LEU A CA 1
ATOM 2286 C C . LEU A 1 281 ? -26.911 9.191 8.225 1.00 55.03 281 LEU A C 1
ATOM 2288 O O . LEU A 1 281 ? -25.965 8.610 7.728 1.00 55.03 281 LEU A O 1
ATOM 2292 N N . ALA A 1 282 ? -27.347 8.873 9.456 1.00 55.81 282 ALA A N 1
ATOM 2293 C CA . ALA A 1 282 ? -26.680 7.850 10.280 1.00 55.81 282 ALA A CA 1
ATOM 2294 C C . ALA A 1 282 ? -26.803 6.455 9.654 1.00 55.81 282 ALA A C 1
ATOM 2296 O O . ALA A 1 282 ? -25.830 5.705 9.618 1.00 55.81 282 ALA A O 1
ATOM 2297 N N . VAL A 1 283 ? -27.976 6.152 9.094 1.00 58.16 283 VAL A N 1
ATOM 2298 C CA . VAL A 1 283 ? -28.203 4.956 8.277 1.00 58.16 283 VAL A CA 1
ATOM 2299 C C . VAL A 1 283 ? -27.364 5.014 6.998 1.00 58.16 283 VAL A C 1
ATOM 2301 O O . VAL A 1 283 ? -26.714 4.032 6.670 1.00 58.16 283 VAL A O 1
ATOM 2304 N N . LEU A 1 284 ? -27.280 6.171 6.334 1.00 55.44 284 LEU A N 1
ATOM 2305 C CA . LEU A 1 284 ? -26.431 6.386 5.154 1.00 55.44 284 LEU A CA 1
ATOM 2306 C C . LEU A 1 284 ? -24.933 6.254 5.454 1.00 55.44 284 LEU A C 1
ATOM 2308 O O . LEU A 1 284 ? -24.213 5.691 4.652 1.00 55.44 284 LEU A O 1
ATOM 2312 N N . ALA A 1 285 ? -24.448 6.713 6.604 1.00 59.09 285 ALA A N 1
ATOM 2313 C CA . ALA A 1 285 ? -23.051 6.617 7.011 1.00 59.09 285 ALA A CA 1
ATOM 2314 C C . ALA A 1 285 ? -22.692 5.180 7.385 1.00 59.09 285 ALA A C 1
ATOM 2316 O O . ALA A 1 285 ? -21.627 4.705 7.010 1.00 59.09 285 ALA A O 1
ATOM 2317 N N . ILE A 1 286 ? -23.597 4.465 8.062 1.00 59.16 286 ILE A N 1
ATOM 2318 C CA . ILE A 1 286 ? -23.445 3.028 8.299 1.00 59.16 286 ILE A CA 1
ATOM 2319 C C . ILE A 1 286 ? -23.480 2.272 6.970 1.00 59.16 286 ILE A C 1
ATOM 2321 O O . ILE A 1 286 ? -22.640 1.407 6.788 1.00 59.16 286 ILE A O 1
ATOM 2325 N N . LEU A 1 287 ? -24.370 2.615 6.031 1.00 59.81 287 LEU A N 1
ATOM 2326 C CA . LEU A 1 287 ? -24.443 2.009 4.695 1.00 59.81 287 LEU A CA 1
ATOM 2327 C C . LEU A 1 287 ? -23.236 2.344 3.820 1.00 59.81 287 LEU A C 1
ATOM 2329 O O . LEU A 1 287 ? -22.770 1.472 3.107 1.00 59.81 287 LEU A O 1
ATOM 2333 N N . ILE A 1 288 ? -22.701 3.564 3.878 1.00 62.47 288 ILE A N 1
ATOM 2334 C CA . ILE A 1 288 ? -21.488 3.965 3.156 1.00 62.47 288 ILE A CA 1
ATOM 2335 C C . ILE A 1 288 ? -20.291 3.237 3.750 1.00 62.47 288 ILE A C 1
ATOM 2337 O O . ILE A 1 288 ? -19.500 2.686 2.998 1.00 62.47 288 ILE A O 1
ATOM 2341 N N . VAL A 1 289 ? -20.177 3.165 5.079 1.00 56.41 289 VAL A N 1
ATOM 2342 C CA . VAL A 1 289 ? -19.129 2.373 5.727 1.00 56.41 289 VAL A CA 1
ATOM 2343 C C . VAL A 1 289 ? -19.313 0.899 5.378 1.00 56.41 289 VAL A C 1
ATOM 2345 O O . VAL A 1 289 ? -18.361 0.313 4.903 1.00 56.41 289 VAL A O 1
ATOM 2348 N N . LEU A 1 290 ? -20.506 0.304 5.485 1.00 50.88 290 LEU A N 1
ATOM 2349 C CA . LEU A 1 290 ? -20.752 -1.094 5.102 1.00 50.88 290 LEU A CA 1
ATOM 2350 C C . LEU A 1 290 ? -20.494 -1.354 3.615 1.00 50.88 290 LEU A C 1
ATOM 2352 O O . LEU A 1 290 ? -19.948 -2.392 3.277 1.00 50.88 290 LEU A O 1
ATOM 2356 N N . SER A 1 291 ? -20.877 -0.439 2.727 1.00 51.31 291 SER A N 1
ATOM 2357 C CA . SER A 1 291 ? -20.699 -0.571 1.280 1.00 51.31 291 SER A CA 1
ATOM 2358 C C . SER A 1 291 ? -19.241 -0.383 0.884 1.00 51.31 291 SER A C 1
ATOM 2360 O O . SER A 1 291 ? -18.765 -1.098 0.011 1.00 51.31 291 SER A O 1
ATOM 2362 N N . TYR A 1 292 ? -18.520 0.533 1.531 1.00 55.47 292 TYR A N 1
ATOM 2363 C CA . TYR A 1 292 ? -17.084 0.717 1.342 1.00 55.47 292 TYR A CA 1
ATOM 2364 C C . TYR A 1 292 ? -16.314 -0.465 1.930 1.00 55.47 292 TYR A C 1
ATOM 2366 O O . TYR A 1 292 ? -15.412 -0.988 1.298 1.00 55.47 292 TYR A O 1
ATOM 2374 N N . MET A 1 293 ? -16.730 -0.960 3.093 1.00 53.03 293 MET A N 1
ATOM 2375 C CA . MET A 1 293 ? -16.242 -2.198 3.691 1.00 53.03 293 MET A CA 1
ATOM 2376 C C . MET A 1 293 ? -16.466 -3.381 2.755 1.00 53.03 293 MET A C 1
ATOM 2378 O O . MET A 1 293 ? -15.522 -4.094 2.476 1.00 53.03 293 MET A O 1
ATOM 2382 N N . TYR A 1 294 ? -17.672 -3.576 2.224 1.00 46.53 294 TYR A N 1
ATOM 2383 C CA . TYR A 1 294 ? -17.995 -4.706 1.352 1.00 46.53 294 TYR A CA 1
ATOM 2384 C C . TYR A 1 294 ? -17.291 -4.609 -0.003 1.00 46.53 294 TYR A C 1
ATOM 2386 O O . TYR A 1 294 ? -16.817 -5.618 -0.511 1.00 46.53 294 TYR A O 1
ATOM 2394 N N . LYS A 1 295 ? -17.167 -3.401 -0.566 1.00 51.22 295 LYS A N 1
ATOM 2395 C CA . LYS A 1 295 ? -16.456 -3.166 -1.825 1.00 51.22 295 LYS A CA 1
ATOM 2396 C C . LYS A 1 295 ? -14.947 -3.321 -1.661 1.00 51.22 295 LYS A C 1
ATOM 2398 O O . LYS A 1 295 ? -14.351 -4.048 -2.434 1.00 51.22 295 LYS A O 1
ATOM 2403 N N . VAL A 1 296 ? -14.343 -2.734 -0.626 1.00 47.28 296 VAL A N 1
ATOM 2404 C CA . VAL A 1 296 ? -12.903 -2.883 -0.360 1.00 47.28 296 VAL A CA 1
ATOM 2405 C C . VAL A 1 296 ? -12.578 -4.310 0.069 1.00 47.28 296 VAL A C 1
ATOM 2407 O O . VAL A 1 296 ? -11.552 -4.823 -0.339 1.00 47.28 296 VAL A O 1
ATOM 2410 N N . PHE A 1 297 ? -13.438 -4.995 0.826 1.00 41.84 297 PHE A N 1
ATOM 2411 C CA . PHE A 1 297 ? -13.252 -6.414 1.151 1.00 41.84 297 PHE A CA 1
ATOM 2412 C C . PHE A 1 297 ? -13.477 -7.303 -0.080 1.00 41.84 297 PHE A C 1
ATOM 2414 O O . PHE A 1 297 ? -12.783 -8.297 -0.252 1.00 41.84 297 PHE A O 1
ATOM 2421 N N . GLY A 1 298 ? -14.415 -6.937 -0.956 1.00 39.31 298 GLY A N 1
ATOM 2422 C CA . GLY A 1 298 ? -14.624 -7.549 -2.265 1.00 3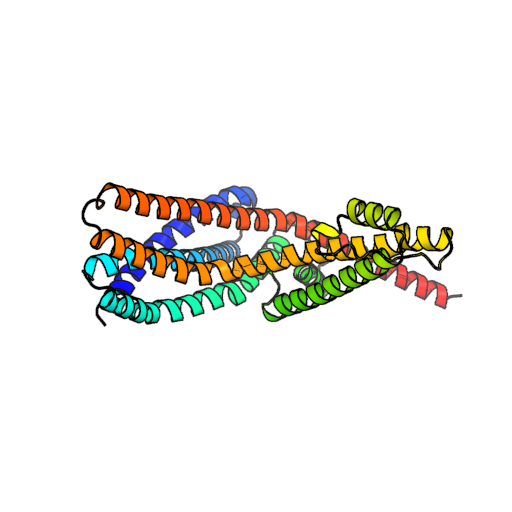9.31 298 GLY A CA 1
ATOM 2423 C C . GLY A 1 298 ? -13.378 -7.435 -3.134 1.00 39.31 298 GLY A C 1
ATOM 2424 O O . GLY A 1 298 ? -12.830 -8.463 -3.493 1.00 39.31 298 GLY A O 1
ATOM 2425 N N . GLU A 1 299 ? -12.881 -6.218 -3.347 1.00 47.31 299 GLU A N 1
ATOM 2426 C CA . GLU A 1 299 ? -11.690 -5.903 -4.145 1.00 47.31 299 GLU A CA 1
ATOM 2427 C C . GLU A 1 299 ? -10.403 -6.462 -3.530 1.00 47.31 299 GLU A C 1
ATOM 2429 O O . GLU A 1 299 ? -9.592 -7.020 -4.246 1.00 47.31 299 GLU A O 1
ATOM 2434 N N . VAL A 1 300 ? -10.208 -6.389 -2.209 1.00 45.06 300 VAL A N 1
ATOM 2435 C CA . VAL A 1 300 ? -9.054 -6.998 -1.519 1.00 45.06 300 VAL A CA 1
ATOM 2436 C C . VAL A 1 300 ? -9.052 -8.501 -1.701 1.00 45.06 300 VAL A C 1
ATOM 2438 O O . VAL A 1 300 ? -8.004 -9.099 -1.925 1.00 45.06 300 VAL A O 1
ATOM 2441 N N . VAL A 1 301 ? -10.213 -9.129 -1.534 1.00 41.94 301 VAL A N 1
ATOM 2442 C CA . VAL A 1 301 ? -10.306 -10.576 -1.636 1.00 41.94 301 VAL A CA 1
ATOM 2443 C C . VAL A 1 301 ? -10.220 -10.992 -3.097 1.00 41.94 301 VAL A C 1
ATOM 2445 O O . VAL A 1 301 ? -9.548 -11.966 -3.377 1.00 41.94 301 VAL A O 1
ATOM 2448 N N . GLU A 1 302 ? -10.808 -10.253 -4.030 1.00 42.53 302 GLU A N 1
ATOM 2449 C CA . GLU A 1 302 ? -10.705 -10.492 -5.471 1.00 42.53 302 GLU A CA 1
ATOM 2450 C C . GLU A 1 302 ? -9.272 -10.281 -5.980 1.00 42.53 302 GLU A C 1
ATOM 2452 O O . GLU A 1 302 ? -8.759 -11.154 -6.663 1.00 42.53 302 GLU A O 1
ATOM 2457 N N . GLU A 1 303 ? -8.568 -9.235 -5.537 1.00 50.31 303 GLU A N 1
ATOM 2458 C CA . GLU A 1 303 ? -7.154 -8.967 -5.845 1.00 50.31 303 GLU A CA 1
ATOM 2459 C C . GLU A 1 303 ? -6.240 -10.022 -5.192 1.00 50.31 303 GLU A C 1
ATOM 2461 O O . GLU A 1 303 ? -5.342 -10.551 -5.844 1.00 50.31 303 GLU A O 1
ATOM 2466 N N . TYR A 1 304 ? -6.501 -10.433 -3.943 1.00 45.72 304 TYR A N 1
ATOM 2467 C CA . TYR A 1 304 ? -5.776 -11.539 -3.304 1.00 45.72 304 TYR A CA 1
ATOM 2468 C C . TYR A 1 304 ? -6.060 -12.877 -3.992 1.00 45.72 304 TYR A C 1
ATOM 2470 O O . TYR A 1 304 ? -5.148 -13.689 -4.122 1.00 45.72 304 TYR A O 1
ATOM 2478 N N . ILE A 1 305 ? -7.290 -13.120 -4.448 1.00 47.78 305 ILE A N 1
ATOM 2479 C CA . ILE A 1 305 ? -7.698 -14.324 -5.180 1.00 47.78 305 ILE A CA 1
ATOM 2480 C C . ILE A 1 305 ? -7.076 -14.337 -6.567 1.00 47.78 305 ILE A C 1
ATOM 2482 O O . ILE A 1 305 ? -6.537 -15.360 -6.956 1.00 47.78 305 ILE A O 1
ATOM 2486 N N . GLU A 1 306 ? -7.115 -13.241 -7.314 1.00 52.00 306 GLU A N 1
ATOM 2487 C CA . GLU A 1 306 ? -6.550 -13.143 -8.656 1.00 52.00 306 GLU A CA 1
ATOM 2488 C C . GLU A 1 306 ? -5.025 -13.250 -8.607 1.00 52.00 306 GLU A C 1
ATOM 2490 O O . GLU A 1 306 ? -4.407 -13.971 -9.397 1.00 52.00 306 GLU A O 1
ATOM 2495 N N . ASP A 1 307 ? -4.406 -12.655 -7.590 1.00 51.53 307 ASP A N 1
ATOM 2496 C CA . ASP A 1 307 ? -2.992 -12.847 -7.322 1.00 51.53 307 ASP A CA 1
ATOM 2497 C C . ASP A 1 307 ? -2.704 -14.311 -6.938 1.00 51.53 307 ASP A C 1
ATOM 2499 O O . ASP A 1 307 ? -1.823 -14.933 -7.523 1.00 51.53 307 ASP A O 1
ATOM 2503 N N . THR A 1 308 ? -3.523 -14.939 -6.089 1.00 48.72 308 THR A N 1
ATOM 2504 C CA . THR A 1 308 ? -3.361 -16.347 -5.667 1.00 48.72 308 THR A CA 1
ATOM 2505 C C . THR A 1 308 ? -3.657 -17.374 -6.776 1.00 48.72 308 THR A C 1
ATOM 2507 O O . THR A 1 308 ? -3.001 -18.419 -6.868 1.00 48.72 308 THR A O 1
ATOM 2510 N N . ARG A 1 309 ? -4.596 -17.063 -7.671 1.00 50.12 309 ARG A N 1
ATOM 2511 C CA . ARG A 1 309 ? -5.003 -17.847 -8.847 1.00 50.12 309 ARG A CA 1
ATOM 2512 C C . ARG A 1 309 ? -4.014 -17.682 -9.995 1.00 50.12 309 ARG A C 1
ATOM 2514 O O . ARG A 1 309 ? -3.802 -18.618 -10.759 1.00 50.12 309 ARG A O 1
ATOM 2521 N N . SER A 1 310 ? -3.360 -16.525 -10.089 1.00 52.22 310 SER A N 1
ATOM 2522 C CA . SER A 1 310 ? -2.272 -16.300 -11.040 1.00 52.22 310 SER A CA 1
ATOM 2523 C C . SER A 1 310 ? -0.945 -16.899 -10.580 1.00 52.22 310 SER A C 1
ATOM 2525 O O . SER A 1 310 ? -0.104 -17.147 -11.437 1.00 52.22 310 SER A O 1
ATOM 2527 N N . ILE A 1 311 ? -0.746 -17.196 -9.286 1.00 54.50 311 ILE A N 1
ATOM 2528 C CA . ILE A 1 311 ? 0.461 -17.880 -8.782 1.00 54.50 311 ILE A CA 1
ATOM 2529 C C . ILE A 1 311 ? 0.770 -19.174 -9.556 1.00 54.50 311 ILE A C 1
ATOM 2531 O O . ILE A 1 311 ? 1.894 -19.263 -10.033 1.00 54.50 311 ILE A O 1
ATOM 2535 N N . PRO A 1 312 ? -0.149 -20.143 -9.765 1.00 50.59 312 PRO A N 1
ATOM 2536 C CA . PRO A 1 312 ? 0.168 -21.351 -10.533 1.00 50.59 312 PRO A CA 1
ATOM 2537 C C . PRO A 1 312 ? 0.636 -21.044 -11.962 1.00 50.59 312 PRO A C 1
ATOM 2539 O O . PRO A 1 312 ? 1.605 -21.628 -12.432 1.00 50.59 312 PRO A O 1
ATOM 2542 N N . ARG A 1 313 ? 0.022 -20.058 -12.628 1.00 53.91 313 ARG A N 1
ATOM 2543 C CA . ARG A 1 313 ? 0.426 -19.618 -13.975 1.00 53.91 313 ARG A CA 1
ATOM 2544 C C . ARG A 1 313 ? 1.773 -18.887 -13.973 1.00 53.91 313 ARG A C 1
ATOM 2546 O O . ARG A 1 313 ? 2.595 -19.107 -14.851 1.00 53.91 313 ARG A O 1
ATOM 2553 N N . LYS A 1 314 ? 2.020 -18.033 -12.974 1.00 56.81 314 LYS A N 1
ATOM 2554 C CA . LYS A 1 314 ? 3.294 -17.326 -12.758 1.00 56.81 314 LYS A CA 1
ATOM 2555 C C . LYS A 1 314 ? 4.419 -18.312 -12.439 1.00 56.81 314 LYS A C 1
ATOM 2557 O O . LYS A 1 314 ? 5.520 -18.132 -12.941 1.00 56.81 314 LYS A O 1
ATOM 2562 N N . ILE A 1 315 ? 4.128 -19.347 -11.650 1.00 55.34 315 ILE A N 1
ATOM 2563 C CA . ILE A 1 315 ? 5.026 -20.467 -11.367 1.00 55.34 315 ILE A CA 1
ATOM 2564 C C . ILE A 1 315 ? 5.323 -21.215 -12.663 1.00 55.34 315 ILE A C 1
ATOM 2566 O O . ILE A 1 315 ? 6.490 -21.312 -13.003 1.00 55.34 315 ILE A O 1
ATOM 2570 N N . SER A 1 316 ? 4.311 -21.662 -13.417 1.00 55.56 316 SER A N 1
ATOM 2571 C CA . SER A 1 316 ? 4.499 -22.366 -14.699 1.00 55.56 316 SER A CA 1
ATOM 2572 C C . SER A 1 316 ? 5.376 -21.560 -15.657 1.00 55.56 316 SER A C 1
ATOM 2574 O O . SER A 1 316 ? 6.416 -22.034 -16.094 1.00 55.56 316 SER A O 1
ATOM 2576 N N . ASN A 1 317 ? 5.045 -20.285 -15.878 1.00 56.25 317 ASN A N 1
ATOM 2577 C CA . ASN A 1 317 ? 5.811 -19.415 -16.772 1.00 56.25 317 ASN A CA 1
ATOM 2578 C C . ASN A 1 317 ? 7.251 -19.166 -16.281 1.00 56.25 317 ASN A C 1
ATOM 2580 O O . ASN A 1 317 ? 8.147 -18.942 -17.095 1.00 56.25 317 ASN A O 1
ATOM 2584 N N . ALA A 1 318 ? 7.481 -19.141 -14.964 1.00 54.88 318 ALA A N 1
ATOM 2585 C CA . ALA A 1 318 ? 8.822 -19.061 -14.384 1.00 54.88 318 ALA A CA 1
ATOM 2586 C C . ALA A 1 318 ? 9.564 -20.408 -14.471 1.00 54.88 318 ALA A C 1
ATOM 2588 O O . ALA A 1 318 ? 10.780 -20.409 -14.654 1.00 54.88 318 ALA A O 1
ATOM 2589 N N . THR A 1 319 ? 8.838 -21.532 -14.402 1.00 54.28 319 THR A N 1
ATOM 2590 C CA . THR A 1 319 ? 9.333 -22.903 -14.633 1.00 54.28 319 THR A CA 1
ATOM 2591 C C . THR A 1 319 ? 9.887 -23.015 -16.039 1.00 54.28 319 THR A C 1
ATOM 2593 O O . THR A 1 319 ? 11.065 -23.314 -16.211 1.00 54.28 319 THR A O 1
ATOM 2596 N N . ASP A 1 320 ? 9.076 -22.664 -17.034 1.00 56.38 320 ASP A N 1
ATOM 2597 C CA . ASP A 1 320 ? 9.442 -22.761 -18.445 1.00 56.38 320 ASP A CA 1
ATOM 2598 C C . ASP A 1 320 ? 10.666 -21.892 -18.762 1.00 56.38 320 ASP A C 1
ATOM 2600 O O . ASP A 1 320 ? 11.597 -22.331 -19.437 1.00 56.38 320 ASP A O 1
ATOM 2604 N N . ARG A 1 321 ? 10.723 -20.677 -18.196 1.00 59.69 321 ARG A N 1
ATOM 2605 C CA . ARG A 1 321 ? 11.881 -19.781 -18.347 1.00 59.69 321 ARG A CA 1
ATOM 2606 C C . ARG A 1 321 ? 13.143 -20.309 -17.667 1.00 59.69 321 ARG A C 1
ATOM 2608 O O . ARG A 1 321 ? 14.232 -20.158 -18.215 1.00 59.69 321 ARG A O 1
ATOM 2615 N N . ALA A 1 322 ? 13.023 -20.892 -16.476 1.00 56.84 322 ALA A N 1
ATOM 2616 C CA . ALA A 1 322 ? 14.164 -21.444 -15.751 1.00 56.84 322 ALA A CA 1
ATOM 2617 C C . ALA A 1 322 ? 14.739 -22.676 -16.468 1.00 56.84 322 ALA A C 1
ATOM 2619 O O . ALA A 1 322 ? 15.950 -22.732 -16.674 1.00 56.84 322 ALA A O 1
ATOM 2620 N N . ILE A 1 323 ? 13.875 -23.589 -16.926 1.00 59.25 323 ILE A N 1
ATOM 2621 C CA . ILE A 1 323 ? 14.263 -24.767 -17.716 1.00 59.25 323 ILE A CA 1
ATOM 2622 C C . ILE A 1 323 ? 14.943 -24.337 -19.020 1.00 59.25 323 ILE A C 1
ATOM 2624 O O . ILE A 1 323 ? 15.984 -24.884 -19.382 1.00 59.25 323 ILE A O 1
ATOM 2628 N N . LEU A 1 324 ? 14.397 -23.332 -19.715 1.00 57.69 324 LEU A N 1
ATOM 2629 C CA . LEU A 1 324 ? 15.002 -22.794 -20.935 1.00 57.69 324 LEU A CA 1
ATOM 2630 C C . LEU A 1 324 ? 16.412 -22.238 -20.677 1.00 57.69 324 LEU A C 1
ATOM 2632 O O . LEU A 1 324 ? 17.346 -22.559 -21.407 1.00 57.69 324 LEU A O 1
ATOM 2636 N N . ASN A 1 325 ? 16.586 -21.449 -19.614 1.00 61.28 325 ASN A N 1
ATOM 2637 C CA . ASN A 1 325 ? 17.881 -20.866 -19.254 1.00 61.28 325 ASN A CA 1
ATOM 2638 C C . ASN A 1 325 ? 18.924 -21.917 -18.847 1.00 61.28 325 ASN A C 1
ATOM 2640 O O . ASN A 1 325 ? 20.115 -21.734 -19.098 1.00 61.28 325 ASN A O 1
ATOM 2644 N N . GLU A 1 326 ? 18.502 -23.003 -18.204 1.00 60.75 326 GLU A N 1
ATOM 2645 C CA . GLU A 1 326 ? 19.394 -24.101 -17.834 1.00 60.75 326 GLU A CA 1
ATOM 2646 C C . GLU A 1 326 ? 19.814 -24.920 -19.063 1.00 60.75 326 GLU A C 1
ATOM 2648 O O . GLU A 1 326 ? 21.004 -25.179 -19.239 1.00 60.75 326 GLU A O 1
ATOM 2653 N N . ARG A 1 327 ? 18.880 -25.211 -19.982 1.00 58.50 327 ARG A N 1
ATOM 2654 C CA . ARG A 1 327 ? 19.188 -25.849 -21.276 1.00 58.50 327 ARG A CA 1
ATOM 2655 C C . ARG A 1 327 ? 20.170 -25.023 -22.103 1.00 58.50 327 ARG A C 1
ATOM 2657 O O . ARG A 1 327 ? 21.169 -25.569 -22.560 1.00 58.50 327 ARG A O 1
ATOM 2664 N N . LEU A 1 328 ? 19.951 -23.710 -22.195 1.00 57.66 328 LEU A N 1
ATOM 2665 C CA . LEU A 1 328 ? 20.855 -22.790 -22.892 1.00 57.66 328 LEU A CA 1
ATOM 2666 C C . LEU A 1 328 ? 22.260 -22.790 -22.277 1.00 57.66 328 LEU A C 1
ATOM 2668 O O . LEU A 1 328 ? 23.250 -22.817 -23.004 1.00 57.66 328 LEU A O 1
ATOM 2672 N N . LYS A 1 329 ? 22.386 -22.815 -20.943 1.00 60.41 329 LYS A N 1
ATOM 2673 C CA . LYS A 1 329 ? 23.698 -22.907 -20.277 1.00 60.41 329 LYS A CA 1
ATOM 2674 C C . LYS A 1 329 ? 24.421 -24.221 -20.570 1.00 60.41 329 LYS A C 1
ATOM 2676 O O . LYS A 1 329 ? 25.634 -24.203 -20.768 1.00 60.41 329 LYS A O 1
ATOM 2681 N N . VAL A 1 330 ? 23.699 -25.341 -20.601 1.00 59.16 330 VAL A N 1
ATOM 2682 C CA . VAL A 1 330 ? 24.268 -26.657 -20.931 1.00 59.16 330 VAL A CA 1
ATOM 2683 C C . VAL A 1 330 ? 24.710 -26.714 -22.396 1.00 59.16 330 VAL A C 1
ATOM 2685 O O . VAL A 1 330 ? 25.798 -27.212 -22.674 1.00 59.16 330 VAL A O 1
ATOM 2688 N N . GLU A 1 331 ? 23.929 -26.153 -23.322 1.00 55.41 331 GLU A N 1
ATOM 2689 C CA . GLU A 1 331 ? 24.311 -26.015 -24.736 1.00 55.41 331 GLU A CA 1
ATOM 2690 C C . GLU A 1 331 ? 25.572 -25.163 -24.896 1.00 55.41 331 GLU A C 1
ATOM 2692 O O . GLU A 1 331 ? 26.556 -25.624 -25.472 1.00 55.41 331 GLU A O 1
ATOM 2697 N N . THR A 1 332 ? 25.606 -23.987 -24.263 1.00 54.16 332 THR A N 1
ATOM 2698 C CA . THR A 1 332 ? 26.764 -23.083 -24.340 1.00 54.16 332 THR A CA 1
ATOM 2699 C C . THR A 1 332 ? 28.030 -23.733 -23.766 1.00 54.16 332 THR A C 1
ATOM 2701 O O . THR A 1 332 ? 29.113 -23.575 -24.325 1.00 54.16 332 THR A O 1
ATOM 2704 N N . SER A 1 333 ? 27.903 -24.500 -22.674 1.00 50.44 333 SER A N 1
ATOM 2705 C CA . SER A 1 333 ? 29.015 -25.229 -22.047 1.00 50.44 333 SER A CA 1
ATOM 2706 C C . SER A 1 333 ? 29.489 -26.426 -22.878 1.00 50.44 333 SER A C 1
ATOM 2708 O O . SER A 1 333 ? 30.679 -26.738 -22.876 1.00 50.44 333 SER A O 1
ATOM 2710 N N . ASN A 1 334 ? 28.586 -27.116 -23.578 1.00 51.75 334 ASN A N 1
ATOM 2711 C CA . ASN A 1 334 ? 28.943 -28.231 -24.457 1.00 51.75 334 ASN A CA 1
ATOM 2712 C C . ASN A 1 334 ? 29.637 -27.749 -25.736 1.00 51.75 334 ASN A C 1
ATOM 2714 O O . ASN A 1 334 ? 30.549 -28.424 -26.223 1.00 51.75 334 ASN A O 1
ATOM 2718 N N . ASP A 1 335 ? 29.267 -26.572 -26.239 1.00 51.41 335 ASP A N 1
ATOM 2719 C CA . ASP A 1 335 ? 29.943 -25.944 -27.373 1.00 51.41 335 ASP A CA 1
ATOM 2720 C C . ASP A 1 335 ? 31.363 -25.493 -27.004 1.00 51.41 335 ASP A C 1
ATOM 2722 O O . ASP A 1 335 ? 32.301 -25.785 -27.746 1.00 51.41 335 ASP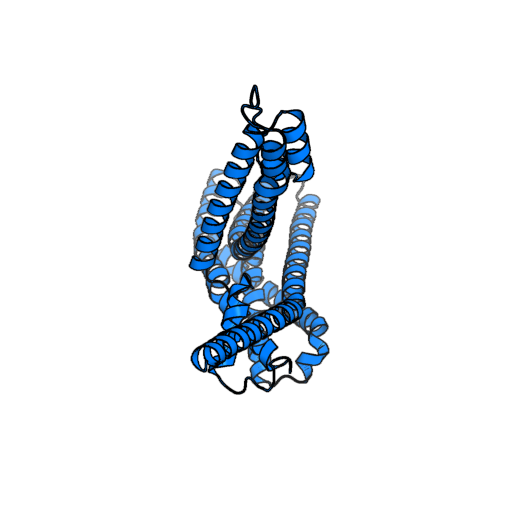 A O 1
ATOM 2726 N N . THR A 1 336 ? 31.580 -24.946 -25.799 1.00 50.00 336 THR A N 1
ATOM 2727 C CA . THR A 1 336 ? 32.938 -24.599 -25.320 1.00 50.00 336 THR A CA 1
ATOM 2728 C C . THR A 1 336 ? 33.832 -25.827 -25.099 1.00 50.00 336 THR A C 1
ATOM 2730 O O . THR A 1 336 ? 35.052 -25.754 -25.251 1.00 50.00 336 THR A O 1
ATOM 2733 N N . ILE A 1 337 ? 33.259 -26.982 -24.738 1.00 51.97 337 ILE A N 1
ATOM 2734 C CA . ILE A 1 337 ? 34.011 -28.240 -24.576 1.00 51.97 337 ILE A CA 1
ATOM 2735 C C . ILE A 1 337 ? 34.358 -28.862 -25.938 1.00 51.97 337 ILE A C 1
ATOM 2737 O O . ILE A 1 337 ? 35.429 -29.456 -26.082 1.00 51.97 337 ILE A O 1
ATOM 2741 N N . LYS A 1 338 ? 33.489 -28.723 -26.947 1.00 50.94 338 LYS A N 1
ATOM 2742 C CA . LYS A 1 338 ? 33.781 -29.152 -28.325 1.00 50.94 338 LYS A CA 1
ATOM 2743 C C . LYS A 1 338 ? 34.837 -28.278 -28.996 1.00 50.94 338 LYS A C 1
ATOM 2745 O O . LYS A 1 338 ? 35.643 -28.808 -29.755 1.00 50.94 338 LYS A O 1
ATOM 2750 N N . GLU A 1 339 ? 34.852 -26.982 -28.705 1.00 50.16 339 GLU A N 1
ATOM 2751 C CA . GLU A 1 339 ? 35.838 -26.047 -29.254 1.00 50.16 339 GLU A CA 1
ATOM 2752 C C . GLU A 1 339 ? 37.245 -26.287 -28.681 1.00 50.16 339 GLU A C 1
ATOM 2754 O O . GLU A 1 339 ? 38.218 -26.242 -29.420 1.00 50.16 339 GLU A O 1
ATOM 2759 N N . ASN A 1 340 ? 37.351 -26.690 -27.408 1.00 49.34 340 ASN A N 1
ATOM 2760 C CA . ASN A 1 340 ? 38.618 -27.074 -26.763 1.00 49.34 340 ASN A CA 1
ATOM 2761 C C . ASN A 1 340 ? 39.115 -28.502 -27.099 1.00 49.34 340 ASN A C 1
ATOM 2763 O O . ASN A 1 340 ? 40.119 -28.949 -26.544 1.00 49.34 340 ASN A O 1
ATOM 2767 N N . ARG A 1 341 ? 38.400 -29.255 -27.949 1.00 48.75 341 ARG A N 1
ATOM 2768 C CA . ARG A 1 341 ? 38.791 -30.604 -28.420 1.00 48.75 341 ARG A CA 1
ATOM 2769 C C . ARG A 1 341 ? 39.147 -30.662 -29.913 1.00 48.75 341 ARG A C 1
ATOM 2771 O O . ARG A 1 341 ? 39.385 -31.757 -30.424 1.00 48.75 341 ARG A O 1
ATOM 2778 N N . LYS A 1 342 ? 39.163 -29.521 -30.599 1.00 41.44 342 LYS A N 1
ATOM 2779 C CA . LYS A 1 342 ? 39.851 -29.344 -31.885 1.00 41.44 342 LYS A CA 1
ATOM 2780 C C . LYS A 1 342 ? 41.210 -28.713 -31.634 1.00 41.44 342 LYS A C 1
ATOM 2782 O O . LYS A 1 342 ? 42.105 -28.989 -32.459 1.00 41.44 342 LYS A O 1
#

Foldseek 3Di:
DQLQVQLVVQLVVQLVVQLVVLLVVLVVVCCVQCVVPQVPDDPVLNVLVSVLSSLVSNLLSNLLSSLVSLLRSLLVVLDQDPVVLVVSLVVNVVVLVVSLVVSLCCLQPVQLVSVLVVLVSVVVRDPPPPPVPPDPVVVVVLSVLLCVLDLRNDHPVRLVVLLVVLVVLLVVLLVQLLVLLQQAAPVLSVVLCVVLVSVVSVNDRDHHPDHPDDPVVNCCSRPPVSVVSSVSSVVSVVVSVNSVVSVCLSCVSSVSSSCSNVVSSVLSNVLSNPPPCVPPVVVVVVVVSVVCSCVVSVVNSVVVVVSVVCSVVSSVVSSVVVVVVVVVVVVVVVVVVVVVVD

Nearest PDB structures (foldseek):
  7p3r-assembly1_D  TM=1.613E-01  e=3.307E-01  Vibrio cholerae O1 biovar El Tor str. N16961
  3ja6-assembly1_H  TM=1.782E-01  e=2.516E+00  Escherichia coli
  3ja6-assembly1_I  TM=1.703E-01  e=3.528E+00  Escherichia coli
  7sel-assembly1_A  TM=1.412E-01  e=7.550E+00  Escherichia coli

Radius of gyration: 27.48 Å; Cα contacts (8 Å, |Δi|>4): 273; chains: 1; bounding box: 72×59×75 Å

Solvent-accessible surface area (backbone atoms only — not comparable to full-atom values): 17964 Å² total; per-residue (Å²): 110,72,62,48,57,42,28,51,55,39,25,57,57,38,26,56,53,40,29,55,55,43,36,52,54,50,51,55,54,44,48,72,75,40,52,86,56,62,83,74,46,56,70,71,58,49,50,52,51,53,51,49,50,46,54,57,27,42,46,54,18,52,24,52,15,42,16,57,11,28,36,56,32,52,62,74,64,67,66,84,49,71,69,58,42,54,54,52,52,57,54,42,41,72,58,49,53,60,52,33,53,49,38,36,47,40,41,53,55,47,44,22,53,46,49,46,52,51,53,50,52,51,50,73,72,39,88,79,55,64,84,88,54,80,46,72,66,54,49,52,54,51,51,51,52,46,42,72,76,36,67,69,49,44,50,58,71,57,48,52,52,51,48,53,52,42,48,55,50,29,52,53,27,40,51,51,36,33,55,52,34,33,62,28,49,56,70,59,25,53,51,48,36,61,74,68,44,35,60,84,74,68,36,64,91,50,74,42,96,72,67,96,68,55,73,68,57,50,49,44,43,58,67,47,53,37,41,52,34,46,51,52,30,50,55,38,48,53,51,46,52,57,48,49,48,53,54,46,60,45,42,44,50,39,53,41,30,56,50,31,31,53,51,28,39,49,51,49,46,50,48,63,72,48,73,90,48,62,66,64,52,49,53,47,51,52,48,48,49,51,49,50,48,50,48,51,52,46,49,51,49,48,52,53,43,51,52,59,63,41,41,64,57,54,48,49,58,44,48,55,52,50,54,50,54,51,52,52,51,53,52,55,52,50,51,56,55,55,62,75,72,111

Sequence (342 aa):
MDILKKLSKYFIITLAIMFVCSFVVLVDKFHKIEYDVFDVLETYKALKYFFILGVTAFTASVAYSIGIAALFAFNKLKVQTWKEFVCKLGTGLLLVIPLSAMVYYCDWFVYPQMKKEYVRLKLEMTDNVPRDIDDNRTYHAYFNSIKNDMPMLISKARLTYKLDSLKNAFDAATDTCSMYLSMLPDTMAAEASNKYRLGSMGVELTCASQPTTSKDSLIYIQKVLLYQYADEAWDTQAEIRKLANEYSIRTRYTAGLYISYILSALVIFLFRRYYPIKKILAVLAILIVLSYMYKVFGEVVEEYIEDTRSIPRKISNATDRAILNERLKVETSNDTIKENRK

Mean predicted aligned error: 13.75 Å

pLDDT: mean 74.13, std 14.71, range [39.31, 92.88]

Organism: Bacteroides stercoris (NCBI:txid46506)

Secondary structure (DSSP, 8-state):
-HHHHHHHHHHHHHHHHHHHHHHHHHHHHHHHHSHHHHTT--HHHHHHHHHHHHHHHHHHHHHHHHHHHHHHHHHHHT--SHHHHHHHHHHHHHHHHHHHHHHHHIIIIIHHHHHHHHHHHHHHHSTTS-TT--SHHHHHHHHHHHHHH-GGGS-HHHHHHHHHHHHHHHHHHHHHHHHHHHHS-HHHHHHHHHHTTGGGGT------S---S-HHHHHHIIIIIHHHHHHHHHHHHHHHHHHHHHHHHHHHHHHHHHHHHHHHHHHHHHHHHSGGGTTHHHHHHHHHHHHHHHHHHHHHHHHHHHHHHHHHHHHHHHHHHHHHHHHHHHHHHHHHHHHTT-